Protein AF-A0A940BUF0-F1 (afdb_monomer_lite)

Radius of gyration: 18.71 Å; chains: 1; bounding box: 43×39×56 Å

Foldseek 3Di:
DDPLVLQAAKWAFPPDQAWIWHGDRQWIFIAGLQFGQDIWGWDWDDDDAFTWTHTPAFFGHAVPDPHGQKGFPTWTDHPQWIWTWIQGPPPGIDIGIIHGDPDDVDDPDDPPVVVLVLQAAKKDFPPDIWGWDDDPQWTDTPNDIAGFPWDQDPPVPDPARWTWGAGNHVPVDDSVQWGIWTDRRFWTWTWRDDRPDDTDITIIGGDD

Sequence (208 aa):
MGIYSELTGAWEERGVIGTRIEINRIKLTVLWRNSPVLRTGFKAKKAENGYELELAERGLRYKGSNSDYASVTRLFYAEGRLTFEELFPITGPSTTVLTATKFSRYGDYTVCDKVLKELQGRWKEEYGSFELVFRKDTLELFGKTIKIHALHSNYEHTPEREFLIVDADPSKYELYGMTRLTYDGDTLRSSMIICDAPPHNMVFTKER

Structure (mmCIF, N/CA/C/O backbone):
data_AF-A0A940BUF0-F1
#
_entry.id   AF-A0A940BUF0-F1
#
loop_
_atom_site.group_PDB
_atom_site.id
_atom_site.type_symbol
_atom_site.label_atom_id
_atom_site.label_alt_id
_atom_site.label_comp_id
_atom_site.label_asym_id
_atom_site.label_entity_id
_atom_site.label_seq_id
_atom_site.pdbx_PDB_ins_code
_atom_site.Cartn_x
_atom_site.Cartn_y
_atom_site.Cartn_z
_atom_site.occupancy
_atom_site.B_iso_or_equiv
_atom_site.auth_seq_id
_atom_site.auth_comp_id
_atom_site.auth_asym_id
_atom_site.auth_atom_id
_atom_site.pdbx_PDB_model_num
ATOM 1 N N . MET A 1 1 ? 2.509 -14.226 -26.357 1.00 53.22 1 MET A N 1
ATOM 2 C CA . MET A 1 1 ? 2.091 -13.332 -25.253 1.00 53.22 1 MET A CA 1
ATOM 3 C C . MET A 1 1 ? 3.221 -12.343 -25.011 1.00 53.22 1 MET A C 1
ATOM 5 O O . MET A 1 1 ? 4.365 -12.739 -25.160 1.00 53.22 1 MET A O 1
ATOM 9 N N . GLY A 1 2 ? 2.925 -11.059 -24.794 1.00 74.44 2 GLY A N 1
ATOM 10 C CA . GLY A 1 2 ? 3.952 -10.025 -24.579 1.00 74.44 2 GLY A CA 1
ATOM 11 C C . GLY A 1 2 ? 4.143 -9.729 -23.092 1.00 74.44 2 GLY A C 1
ATOM 12 O O . GLY A 1 2 ? 3.251 -10.017 -22.299 1.00 74.44 2 GLY A O 1
ATOM 13 N N . ILE A 1 3 ? 5.249 -9.086 -22.710 1.00 81.69 3 ILE A N 1
ATOM 14 C CA . ILE A 1 3 ? 5.545 -8.774 -21.298 1.00 81.69 3 ILE A CA 1
ATOM 15 C C . ILE A 1 3 ? 4.396 -8.036 -20.584 1.00 81.69 3 ILE A C 1
ATOM 17 O O . ILE A 1 3 ? 4.078 -8.322 -19.438 1.00 81.69 3 ILE A O 1
ATOM 21 N N . TYR A 1 4 ? 3.669 -7.162 -21.288 1.00 82.38 4 TYR A N 1
ATOM 22 C CA . TYR A 1 4 ? 2.503 -6.470 -20.732 1.00 82.38 4 TYR A CA 1
ATOM 23 C C . TYR A 1 4 ? 1.372 -7.416 -20.299 1.00 82.38 4 TYR A C 1
ATOM 25 O O . TYR A 1 4 ? 0.657 -7.099 -19.353 1.00 82.38 4 TYR A O 1
ATOM 33 N N . SER A 1 5 ? 1.193 -8.565 -20.965 1.00 81.38 5 SER A N 1
ATOM 34 C CA . SER A 1 5 ? 0.208 -9.568 -20.533 1.00 81.38 5 SER A CA 1
ATOM 35 C C . SER A 1 5 ? 0.658 -10.345 -19.298 1.00 81.38 5 SER A C 1
ATOM 37 O O . SER A 1 5 ? -0.194 -10.720 -18.506 1.00 81.38 5 SER A O 1
ATOM 39 N N . GLU A 1 6 ? 1.965 -10.537 -19.105 1.00 83.44 6 GLU A N 1
ATOM 40 C CA . GLU A 1 6 ? 2.519 -11.183 -17.904 1.00 83.44 6 GLU A CA 1
ATOM 41 C C . GLU A 1 6 ? 2.476 -10.253 -16.686 1.00 83.44 6 GLU A C 1
ATOM 43 O O . GLU A 1 6 ? 2.221 -10.695 -15.572 1.00 83.44 6 GLU A O 1
ATOM 48 N N . LEU A 1 7 ? 2.683 -8.952 -16.909 1.00 87.94 7 LEU A N 1
ATOM 49 C CA . LEU A 1 7 ? 2.647 -7.933 -15.860 1.00 87.94 7 LEU A CA 1
ATOM 50 C C . LEU A 1 7 ? 1.227 -7.541 -15.438 1.00 87.94 7 LEU A C 1
ATOM 52 O O . LEU A 1 7 ? 1.043 -7.033 -14.332 1.00 87.94 7 LEU A O 1
ATOM 56 N N . THR A 1 8 ? 0.236 -7.714 -16.321 1.00 89.69 8 THR A N 1
ATOM 57 C CA . THR A 1 8 ? -1.140 -7.273 -16.057 1.00 89.69 8 THR A CA 1
ATOM 58 C C . THR A 1 8 ? -1.716 -8.027 -14.865 1.00 89.69 8 THR A C 1
ATOM 60 O O . THR A 1 8 ? -1.807 -9.251 -14.871 1.00 89.69 8 THR A O 1
ATOM 63 N N . GLY A 1 9 ? -2.147 -7.278 -13.856 1.00 88.19 9 GLY A N 1
ATOM 64 C CA . GLY A 1 9 ? -2.614 -7.822 -12.593 1.00 88.19 9 GLY A CA 1
ATOM 65 C C . GLY A 1 9 ? -2.245 -6.917 -11.428 1.00 88.19 9 GLY A C 1
ATOM 66 O O . GLY A 1 9 ? -1.948 -5.733 -11.602 1.00 88.19 9 GLY A O 1
ATOM 67 N N . ALA A 1 10 ? -2.279 -7.491 -10.234 1.00 87.06 10 ALA A N 1
ATOM 68 C CA . ALA A 1 10 ? -1.927 -6.805 -9.008 1.00 87.06 10 ALA A CA 1
ATOM 69 C C . ALA A 1 10 ? -0.750 -7.472 -8.308 1.00 87.06 10 ALA A C 1
ATOM 71 O O . ALA A 1 10 ? -0.594 -8.693 -8.354 1.00 87.06 10 ALA A O 1
ATOM 72 N N . TRP A 1 11 ? 0.044 -6.648 -7.638 1.00 90.25 11 TRP A N 1
ATOM 73 C CA . TRP A 1 11 ? 1.309 -7.024 -7.028 1.00 90.25 11 TRP A CA 1
ATOM 74 C C . TRP A 1 11 ? 1.391 -6.426 -5.630 1.00 90.25 11 TRP A C 1
ATOM 76 O O . TRP A 1 11 ? 1.216 -5.217 -5.473 1.00 90.25 11 TRP A O 1
ATOM 86 N N . GLU A 1 12 ? 1.643 -7.260 -4.625 1.00 85.31 12 GLU A N 1
ATOM 87 C CA . GLU A 1 12 ? 1.655 -6.852 -3.214 1.00 85.31 12 GLU A CA 1
ATOM 88 C C . GLU A 1 12 ? 2.751 -7.556 -2.417 1.00 85.31 12 GLU A C 1
ATOM 90 O O . GLU A 1 12 ? 3.182 -8.666 -2.754 1.00 85.31 12 GLU A O 1
ATOM 95 N N . GLU A 1 13 ? 3.171 -6.911 -1.332 1.00 79.19 13 GLU A N 1
ATOM 96 C CA . GLU A 1 13 ? 3.977 -7.535 -0.290 1.00 79.19 13 GLU A CA 1
ATOM 97 C C . GLU A 1 13 ? 3.151 -8.620 0.416 1.00 79.19 13 GLU A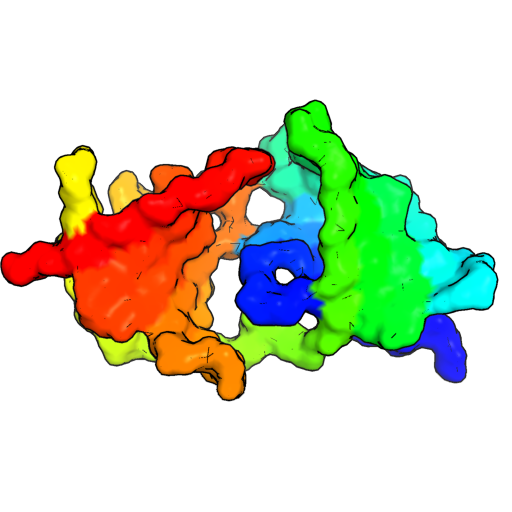 C 1
ATOM 99 O O . GLU A 1 13 ? 1.981 -8.427 0.754 1.00 79.19 13 GLU A O 1
ATOM 104 N N . ARG A 1 14 ? 3.737 -9.801 0.625 1.00 67.19 14 ARG A N 1
ATOM 105 C CA . ARG A 1 14 ? 3.009 -10.922 1.232 1.00 67.19 14 ARG A CA 1
ATOM 106 C C . ARG A 1 14 ? 2.777 -10.684 2.720 1.00 67.19 14 ARG A C 1
ATOM 108 O O . ARG A 1 14 ? 3.727 -10.470 3.459 1.00 67.19 14 ARG A O 1
ATOM 115 N N . GLY A 1 15 ? 1.526 -10.820 3.164 1.00 53.91 15 GLY A N 1
ATOM 116 C CA . GLY A 1 15 ? 1.168 -10.785 4.589 1.00 53.91 15 GLY A CA 1
ATOM 117 C C . GLY A 1 15 ? 1.242 -9.398 5.236 1.00 53.91 15 GLY A C 1
ATOM 118 O O . GLY A 1 15 ? 1.058 -9.284 6.445 1.00 53.91 15 GLY A O 1
ATOM 119 N N . VAL A 1 16 ? 1.476 -8.341 4.451 1.00 60.06 16 VAL A N 1
ATOM 120 C CA . VAL A 1 16 ? 1.602 -6.967 4.946 1.00 60.06 16 VAL A CA 1
ATOM 121 C C . VAL A 1 16 ? 0.646 -6.056 4.194 1.00 60.06 16 VAL A C 1
ATOM 123 O O . VAL A 1 16 ? 0.513 -6.098 2.974 1.00 60.06 16 VAL A O 1
ATOM 126 N N . ILE A 1 17 ? -0.023 -5.178 4.935 1.00 58.59 17 ILE A N 1
ATOM 127 C CA . ILE A 1 17 ? -0.875 -4.139 4.358 1.00 58.59 17 ILE A CA 1
ATOM 128 C C . ILE A 1 17 ? -0.009 -2.912 4.118 1.00 58.59 17 ILE A C 1
ATOM 130 O O . ILE A 1 17 ? -0.026 -1.945 4.869 1.00 58.59 17 ILE A O 1
ATOM 134 N N . GLY A 1 18 ? 0.729 -2.982 3.011 1.00 67.25 18 GLY A N 1
ATOM 135 C CA . GLY A 1 18 ? 1.640 -1.947 2.535 1.00 67.25 18 GLY A CA 1
ATOM 136 C C . GLY A 1 18 ? 1.313 -1.499 1.112 1.00 67.25 18 GLY A C 1
ATOM 137 O O . GLY A 1 18 ? 0.147 -1.211 0.782 1.00 67.25 18 GLY A O 1
ATOM 138 N N . THR A 1 19 ? 2.358 -1.431 0.295 1.00 79.38 19 THR A N 1
ATOM 139 C CA . THR A 1 19 ? 2.319 -1.010 -1.105 1.00 79.38 19 THR A CA 1
ATOM 140 C C . THR A 1 19 ? 1.668 -2.072 -1.990 1.00 79.38 19 THR A C 1
ATOM 142 O O . THR A 1 19 ? 2.024 -3.250 -1.945 1.00 79.38 19 THR A O 1
ATOM 145 N N . ARG A 1 20 ? 0.727 -1.637 -2.833 1.00 85.62 20 ARG A N 1
ATOM 146 C CA . ARG A 1 20 ? 0.160 -2.428 -3.932 1.00 85.62 20 ARG A CA 1
ATOM 147 C C . ARG A 1 20 ? 0.446 -1.725 -5.248 1.00 85.62 20 ARG A C 1
ATOM 149 O O . ARG A 1 20 ? 0.249 -0.518 -5.359 1.00 85.62 20 ARG A O 1
ATOM 156 N N . ILE A 1 21 ? 0.845 -2.485 -6.258 1.00 91.12 21 ILE A N 1
ATOM 157 C CA . ILE A 1 21 ? 0.987 -1.996 -7.626 1.00 91.12 21 ILE A CA 1
ATOM 158 C C . ILE A 1 21 ? -0.020 -2.723 -8.509 1.00 91.12 21 ILE A C 1
ATOM 160 O O . ILE A 1 21 ? -0.021 -3.949 -8.597 1.00 91.12 21 ILE A O 1
ATOM 164 N N . GLU A 1 22 ? -0.880 -1.961 -9.175 1.00 90.81 22 GLU A N 1
ATOM 165 C CA . GLU A 1 22 ? -1.826 -2.478 -10.160 1.00 90.81 22 GLU A CA 1
ATOM 166 C C . GLU A 1 22 ? -1.380 -2.085 -11.560 1.00 90.81 22 GLU A C 1
ATOM 168 O O . GLU A 1 22 ? -1.228 -0.901 -11.866 1.00 90.81 22 GLU A O 1
ATOM 173 N N . ILE A 1 23 ? -1.190 -3.082 -12.419 1.00 91.50 23 ILE A N 1
ATOM 174 C CA . ILE A 1 23 ? -0.762 -2.903 -13.802 1.00 91.50 23 ILE A CA 1
ATOM 175 C C . ILE A 1 23 ? -1.895 -3.341 -14.719 1.00 91.50 23 ILE A C 1
ATOM 177 O O . ILE A 1 23 ? -2.356 -4.480 -14.675 1.00 91.50 23 ILE A O 1
ATOM 181 N N . ASN A 1 24 ? -2.318 -2.436 -15.596 1.00 86.94 24 ASN A N 1
ATOM 182 C CA . ASN A 1 24 ? -3.250 -2.737 -16.670 1.00 86.94 24 ASN A CA 1
ATOM 183 C C . ASN A 1 24 ? -2.654 -2.254 -17.991 1.00 86.94 24 ASN A C 1
ATOM 185 O O . ASN A 1 24 ? -2.678 -1.058 -18.312 1.00 86.94 24 ASN A O 1
ATOM 189 N N . ARG A 1 25 ? -2.112 -3.202 -18.763 1.00 86.62 25 ARG A N 1
ATOM 190 C CA . ARG A 1 25 ? -1.381 -2.932 -20.007 1.00 86.62 25 ARG A CA 1
ATOM 191 C C . ARG A 1 25 ? -0.219 -1.965 -19.758 1.00 86.62 25 ARG A C 1
ATOM 193 O O . ARG A 1 25 ? 0.752 -2.353 -19.131 1.00 86.62 25 ARG A O 1
ATOM 200 N N . ILE A 1 26 ? -0.321 -0.729 -20.246 1.00 89.38 26 ILE A N 1
ATOM 201 C CA . ILE A 1 26 ? 0.725 0.308 -20.182 1.00 89.38 26 ILE A CA 1
ATOM 202 C C . ILE A 1 26 ? 0.523 1.305 -19.036 1.00 89.38 26 ILE A C 1
ATOM 204 O O . ILE A 1 26 ? 1.270 2.275 -18.922 1.00 89.38 26 ILE A O 1
ATOM 208 N N . LYS A 1 27 ? -0.533 1.126 -18.238 1.00 91.75 27 LYS A N 1
ATOM 209 C CA . LYS A 1 27 ? -0.847 1.980 -17.094 1.00 91.75 27 LYS A CA 1
ATOM 210 C C . LYS A 1 27 ? -0.543 1.233 -15.811 1.00 91.75 27 LYS A C 1
ATOM 212 O O . LYS A 1 27 ? -0.840 0.044 -15.699 1.00 91.75 27 LYS A O 1
ATOM 217 N N . LEU A 1 28 ? -0.005 1.967 -14.852 1.00 93.81 28 LEU A N 1
ATOM 218 C CA . LEU A 1 28 ? 0.336 1.487 -13.530 1.00 93.81 28 LEU A CA 1
ATOM 219 C C . LEU A 1 28 ? -0.253 2.431 -12.481 1.00 93.81 28 LEU A C 1
ATOM 221 O O . LEU A 1 28 ? -0.215 3.653 -12.631 1.00 93.81 28 LEU A O 1
ATOM 225 N N . THR A 1 29 ? -0.806 1.859 -11.417 1.00 90.44 29 THR A N 1
ATOM 226 C CA . THR A 1 29 ? -1.240 2.593 -10.226 1.00 90.44 29 THR A CA 1
ATOM 227 C C . THR A 1 29 ? -0.497 2.050 -9.016 1.00 90.44 29 THR A C 1
ATOM 229 O O . THR A 1 29 ? -0.598 0.860 -8.727 1.00 90.44 29 THR A O 1
ATOM 232 N N . VAL A 1 30 ? 0.229 2.915 -8.308 1.00 89.69 30 VAL A N 1
ATOM 233 C CA . VAL A 1 30 ? 0.768 2.605 -6.979 1.00 89.69 30 VAL A CA 1
ATOM 234 C C . VAL A 1 30 ? -0.265 3.034 -5.949 1.00 89.69 30 VAL A C 1
ATOM 236 O O . VAL A 1 30 ? -0.772 4.162 -5.972 1.00 89.69 30 VAL A O 1
ATOM 239 N N . LEU A 1 31 ? -0.588 2.116 -5.053 1.00 81.31 31 LEU A N 1
ATOM 240 C CA . LEU A 1 31 ? -1.548 2.282 -3.980 1.00 81.31 31 LEU A CA 1
ATOM 241 C C . LEU A 1 31 ? -0.817 2.125 -2.648 1.00 81.31 31 LEU A C 1
ATOM 243 O O . LEU A 1 31 ? -0.257 1.064 -2.365 1.00 81.31 31 LEU A O 1
ATOM 247 N N . TRP A 1 32 ? -0.895 3.145 -1.798 1.00 74.94 32 TRP A N 1
ATOM 248 C CA . TRP A 1 32 ? -0.535 3.032 -0.388 1.00 74.94 32 TRP A CA 1
ATOM 249 C C . TRP A 1 32 ? -1.815 2.926 0.427 1.00 74.94 32 TRP A C 1
ATOM 251 O O . TRP A 1 32 ? -2.666 3.813 0.360 1.00 74.94 32 TRP A O 1
ATOM 261 N N . ARG A 1 33 ? -1.999 1.809 1.143 1.00 65.06 33 ARG A N 1
ATOM 262 C CA . ARG A 1 33 ? -3.238 1.529 1.904 1.00 65.06 33 ARG A CA 1
ATOM 263 C C . ARG A 1 33 ? -4.525 1.768 1.088 1.00 65.06 33 ARG A C 1
ATOM 265 O O . ARG A 1 33 ? -5.539 2.190 1.626 1.00 65.06 33 ARG A O 1
ATOM 272 N N . ASN A 1 34 ? -4.481 1.455 -0.214 1.00 58.16 34 ASN A N 1
ATOM 273 C CA . ASN A 1 34 ? -5.546 1.634 -1.229 1.00 58.16 34 ASN A CA 1
ATOM 274 C C . ASN A 1 34 ? -5.821 3.044 -1.711 1.00 58.16 34 ASN A C 1
ATOM 276 O O . ASN A 1 34 ? -6.627 3.221 -2.628 1.00 58.16 34 ASN A O 1
ATOM 280 N N . SER A 1 35 ? -5.124 4.028 -1.167 1.00 65.00 35 SER A N 1
ATOM 281 C CA . SER A 1 35 ? -5.135 5.331 -1.785 1.00 65.00 35 SER A CA 1
ATOM 282 C C . SER A 1 35 ? -4.147 5.381 -2.931 1.00 65.00 35 SER A C 1
ATOM 284 O O . SER A 1 35 ? -2.984 5.010 -2.755 1.00 65.00 35 SER A O 1
ATOM 286 N N . PRO A 1 36 ? -4.590 5.820 -4.121 1.00 71.75 36 PRO A N 1
ATOM 287 C CA . PRO A 1 36 ? -3.690 6.037 -5.235 1.00 71.75 36 PRO A CA 1
ATOM 288 C C . PRO A 1 36 ? -2.715 7.138 -4.847 1.00 71.75 36 PRO A C 1
ATOM 290 O O . PRO A 1 36 ? -3.114 8.287 -4.661 1.00 71.75 36 PRO A O 1
ATOM 293 N N . VAL A 1 37 ? -1.449 6.757 -4.738 1.00 84.62 37 VAL A N 1
ATOM 294 C CA . VAL A 1 37 ? -0.337 7.676 -4.493 1.00 84.62 37 VAL A CA 1
ATOM 295 C C . VAL A 1 37 ? 0.420 7.994 -5.777 1.00 84.62 37 VAL A C 1
ATOM 297 O O . VAL A 1 37 ? 1.108 9.001 -5.855 1.00 84.62 37 VAL A O 1
ATOM 300 N N . LEU A 1 38 ? 0.255 7.171 -6.815 1.00 91.50 38 LEU A N 1
ATOM 301 C CA . LEU A 1 38 ? 0.755 7.446 -8.157 1.00 91.50 38 LEU A CA 1
ATOM 302 C C . LEU A 1 38 ? -0.119 6.737 -9.187 1.00 91.50 38 LEU A C 1
ATOM 304 O O . LEU A 1 38 ? -0.482 5.573 -9.023 1.00 91.50 38 LEU A O 1
ATOM 308 N N . ARG A 1 39 ? -0.449 7.438 -10.270 1.00 92.44 39 ARG A N 1
ATOM 309 C CA . ARG A 1 39 ? -1.092 6.880 -11.465 1.00 92.44 39 ARG A CA 1
ATOM 310 C C . ARG A 1 39 ? -0.280 7.329 -12.661 1.00 92.44 39 ARG A C 1
ATOM 312 O O . ARG A 1 39 ? -0.278 8.511 -12.972 1.00 92.44 39 ARG A O 1
ATOM 319 N N . THR A 1 40 ? 0.400 6.404 -13.324 1.00 96.25 40 THR A N 1
ATOM 320 C CA . THR A 1 40 ? 1.350 6.755 -14.380 1.00 96.25 40 THR A CA 1
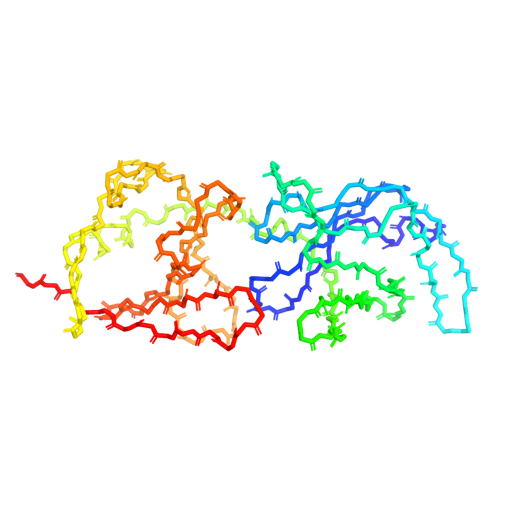ATOM 321 C C . THR A 1 40 ? 1.356 5.737 -15.515 1.00 96.25 40 THR A C 1
ATOM 323 O O . THR A 1 40 ? 0.860 4.615 -15.388 1.00 96.25 40 THR A O 1
ATOM 326 N N . GLY A 1 41 ? 1.876 6.150 -16.667 1.00 96.00 41 GLY A N 1
ATOM 327 C CA . GLY A 1 41 ? 2.227 5.233 -17.745 1.00 96.00 41 GLY A CA 1
ATOM 328 C C . GLY A 1 41 ? 3.621 4.649 -17.528 1.00 96.00 41 GLY A C 1
ATOM 329 O O . GLY A 1 41 ? 4.441 5.240 -16.827 1.00 96.00 41 GLY A O 1
ATOM 330 N N . PHE A 1 42 ? 3.916 3.516 -18.161 1.00 95.88 42 PHE A N 1
ATOM 331 C CA . PHE A 1 42 ? 5.266 2.952 -18.150 1.00 95.88 42 PHE A CA 1
ATOM 332 C C . PHE A 1 42 ? 5.649 2.308 -19.484 1.00 95.88 42 PHE A C 1
ATOM 334 O O . PHE A 1 42 ? 4.793 1.998 -20.319 1.00 95.88 42 PHE A O 1
ATOM 341 N N . LYS A 1 43 ? 6.953 2.085 -19.666 1.00 95.50 43 LYS A N 1
ATOM 342 C CA . LYS A 1 43 ? 7.525 1.258 -20.736 1.00 95.50 43 LYS A CA 1
ATOM 343 C C . LYS A 1 43 ? 8.344 0.128 -20.122 1.00 95.50 43 LYS A C 1
ATOM 345 O O . LYS A 1 43 ? 9.132 0.368 -19.216 1.00 95.50 43 LYS A O 1
ATOM 350 N N . ALA A 1 44 ? 8.181 -1.091 -20.629 1.00 94.81 44 ALA A N 1
ATOM 351 C CA . ALA A 1 44 ? 9.013 -2.224 -20.226 1.00 94.81 44 ALA A CA 1
ATOM 352 C C . ALA A 1 44 ? 10.254 -2.326 -21.126 1.00 94.81 44 ALA A C 1
ATOM 354 O O . ALA A 1 44 ? 10.127 -2.487 -22.344 1.00 94.81 44 ALA A O 1
ATOM 355 N N . LYS A 1 45 ? 11.447 -2.270 -20.533 1.00 95.12 45 LYS A N 1
ATOM 356 C CA . LYS A 1 45 ? 12.736 -2.421 -21.217 1.00 95.12 45 LYS A CA 1
ATOM 357 C C . LYS A 1 45 ? 13.413 -3.708 -20.758 1.00 95.12 45 LYS A C 1
ATOM 359 O O . LYS A 1 45 ? 13.587 -3.928 -19.565 1.00 95.12 45 LYS A O 1
ATOM 364 N N . LYS A 1 46 ? 13.796 -4.566 -21.707 1.00 94.44 46 LYS A N 1
ATOM 365 C CA . LYS A 1 46 ? 14.493 -5.821 -21.398 1.00 94.44 46 LYS A CA 1
ATOM 366 C C . LYS A 1 46 ? 15.856 -5.525 -20.756 1.00 94.44 46 LYS A C 1
ATOM 368 O O . LYS A 1 46 ? 16.610 -4.704 -21.276 1.00 94.44 46 LYS A O 1
ATOM 373 N N . ALA A 1 47 ? 16.151 -6.214 -19.663 1.00 92.50 47 ALA A N 1
ATOM 374 C CA . ALA A 1 47 ? 17.426 -6.219 -18.955 1.00 92.50 47 ALA A CA 1
ATOM 375 C C . ALA A 1 47 ? 17.985 -7.654 -18.902 1.00 92.50 47 ALA A C 1
ATOM 377 O O . ALA A 1 47 ? 17.355 -8.580 -19.412 1.00 92.50 47 ALA A O 1
ATOM 378 N N . GLU A 1 48 ? 19.161 -7.835 -18.297 1.00 89.94 48 GLU A N 1
ATOM 379 C CA . GLU A 1 48 ? 19.876 -9.120 -18.250 1.00 89.94 48 GLU A CA 1
ATOM 380 C C . GLU A 1 48 ? 19.009 -10.265 -17.700 1.00 89.94 48 GLU A C 1
ATOM 382 O O . GLU A 1 48 ? 18.878 -11.296 -18.353 1.00 89.94 48 GLU A O 1
ATOM 387 N N . ASN A 1 49 ? 18.320 -10.033 -16.576 1.00 92.00 49 ASN A N 1
ATOM 388 C CA . ASN A 1 49 ? 17.535 -11.055 -15.869 1.00 92.00 49 ASN A CA 1
ATOM 389 C C . ASN A 1 49 ? 16.046 -10.700 -15.726 1.00 92.00 49 ASN A C 1
ATOM 391 O O . ASN A 1 49 ? 15.373 -11.189 -14.824 1.00 92.00 49 ASN A O 1
ATOM 395 N N . GLY A 1 50 ? 15.515 -9.815 -16.574 1.00 94.69 50 GLY A N 1
ATOM 396 C CA . GLY A 1 50 ? 14.131 -9.367 -16.430 1.00 94.69 50 GLY A CA 1
ATOM 397 C C . GLY A 1 50 ? 13.786 -8.129 -17.244 1.00 94.69 50 GLY A C 1
ATOM 398 O O . GLY A 1 50 ? 14.312 -7.913 -18.338 1.00 94.69 50 GLY A O 1
ATOM 399 N N . TYR A 1 51 ? 12.887 -7.312 -16.705 1.00 96.38 51 TYR A N 1
ATOM 400 C CA . TYR A 1 51 ? 12.396 -6.097 -17.341 1.00 96.38 51 TYR A CA 1
ATOM 401 C C . TYR A 1 51 ? 12.409 -4.929 -16.363 1.00 96.38 51 TYR A C 1
ATOM 403 O O . TYR A 1 51 ? 11.797 -4.989 -15.302 1.00 96.38 51 TYR A O 1
ATOM 411 N N . GLU A 1 52 ? 13.065 -3.844 -16.755 1.00 97.00 52 GLU A N 1
ATOM 412 C CA . GLU A 1 52 ? 12.979 -2.563 -16.060 1.00 97.00 52 GLU A CA 1
ATOM 413 C C . GLU A 1 52 ? 11.723 -1.824 -16.541 1.00 97.00 52 GLU A C 1
ATOM 415 O O . GLU A 1 52 ? 11.475 -1.725 -17.749 1.00 97.00 52 GLU A O 1
ATOM 420 N N . LEU A 1 53 ? 10.904 -1.342 -15.608 1.00 96.56 53 LEU A N 1
ATOM 421 C CA . LEU A 1 53 ? 9.668 -0.620 -15.895 1.00 96.56 53 LEU A CA 1
ATOM 422 C C . LEU A 1 53 ? 9.918 0.880 -15.732 1.00 96.56 53 LEU A C 1
ATOM 424 O O . LEU A 1 53 ? 9.851 1.444 -14.642 1.00 96.56 53 LEU A O 1
ATOM 428 N N . GLU A 1 54 ? 10.195 1.544 -16.849 1.00 96.56 54 GLU A N 1
ATOM 429 C CA . GLU A 1 54 ? 10.455 2.980 -16.888 1.00 96.56 54 GLU A CA 1
ATOM 430 C C . GLU A 1 54 ? 9.133 3.751 -16.760 1.00 96.56 54 GLU A C 1
ATOM 432 O O . GLU A 1 54 ? 8.333 3.797 -17.701 1.00 96.56 54 GLU A O 1
ATOM 437 N N . LEU A 1 55 ? 8.894 4.342 -15.586 1.00 96.81 55 LEU A N 1
ATOM 438 C CA . LEU A 1 55 ? 7.699 5.138 -15.297 1.00 96.81 55 LEU A CA 1
ATOM 439 C C . LEU A 1 55 ? 7.798 6.550 -15.892 1.00 96.81 55 LEU A C 1
ATOM 441 O O . LEU A 1 55 ? 8.856 7.182 -15.825 1.00 96.81 55 LEU A O 1
ATOM 445 N N . ALA A 1 56 ? 6.686 7.062 -16.428 1.00 96.50 56 ALA A N 1
ATOM 446 C CA . ALA A 1 56 ? 6.597 8.437 -16.930 1.00 96.50 56 ALA A CA 1
ATOM 447 C C . ALA A 1 56 ? 6.623 9.477 -15.795 1.00 96.50 56 ALA A C 1
ATOM 449 O O . ALA A 1 56 ? 7.162 10.566 -15.961 1.00 96.50 56 ALA A O 1
ATOM 450 N N . GLU A 1 57 ? 6.074 9.117 -14.636 1.00 96.62 57 GLU A N 1
ATOM 451 C CA . GLU A 1 57 ? 6.109 9.892 -13.397 1.00 96.62 57 GLU A CA 1
ATOM 452 C C . GLU A 1 57 ? 6.620 9.001 -12.268 1.00 96.62 57 GLU A C 1
ATOM 454 O O . GLU A 1 57 ? 6.346 7.801 -12.246 1.00 96.62 57 GLU A O 1
ATOM 459 N N . ARG A 1 58 ? 7.367 9.589 -11.332 1.00 96.44 58 ARG A N 1
ATOM 460 C CA . ARG A 1 58 ? 8.017 8.850 -10.239 1.00 96.44 58 ARG A CA 1
ATOM 461 C C . ARG A 1 58 ? 7.627 9.341 -8.848 1.00 96.44 58 ARG A C 1
ATOM 463 O O . ARG A 1 58 ? 7.926 8.654 -7.882 1.00 96.44 58 ARG A O 1
ATOM 470 N N . GLY A 1 59 ? 6.989 10.502 -8.730 1.00 95.00 59 GLY A N 1
ATOM 471 C CA . GLY A 1 59 ? 6.589 11.066 -7.441 1.00 95.00 59 GLY A CA 1
ATOM 472 C C . GLY A 1 59 ? 5.436 10.291 -6.812 1.00 95.00 59 GLY A C 1
ATOM 473 O O . GLY A 1 59 ? 4.415 10.071 -7.461 1.00 95.00 59 GLY A O 1
ATOM 474 N N . LEU A 1 60 ? 5.587 9.878 -5.556 1.00 90.75 60 LEU A N 1
ATOM 475 C CA . LEU A 1 60 ? 4.516 9.278 -4.766 1.00 90.75 60 LEU A CA 1
ATOM 476 C C . LEU A 1 60 ? 3.879 10.369 -3.908 1.00 90.75 60 LEU A C 1
ATOM 478 O O . LEU A 1 60 ? 4.538 10.997 -3.079 1.00 90.75 60 LEU A O 1
ATOM 482 N N . ARG A 1 61 ? 2.589 10.617 -4.124 1.00 86.94 61 ARG A N 1
ATOM 483 C CA . ARG A 1 61 ? 1.875 11.765 -3.572 1.00 86.94 61 ARG A CA 1
ATOM 484 C C . ARG A 1 61 ? 0.519 11.375 -3.024 1.00 86.94 61 ARG A C 1
ATOM 486 O O . ARG A 1 61 ? -0.352 10.887 -3.738 1.00 86.94 61 ARG A O 1
ATOM 493 N N . TYR A 1 62 ? 0.300 11.701 -1.760 1.00 77.81 62 TYR A N 1
ATOM 494 C CA . TYR A 1 62 ? -1.017 11.615 -1.154 1.00 77.81 62 TYR A CA 1
ATOM 495 C C . TYR A 1 62 ? -2.025 12.533 -1.846 1.00 77.81 62 TYR A C 1
ATOM 497 O O . TYR A 1 62 ? -1.717 13.666 -2.222 1.00 77.81 62 TYR A O 1
ATOM 505 N N . LYS A 1 63 ? -3.267 12.068 -1.977 1.00 68.44 63 LYS A N 1
ATOM 506 C CA . LYS A 1 63 ? -4.344 12.859 -2.568 1.00 68.44 63 LYS A CA 1
ATOM 507 C C . LYS A 1 63 ? -4.536 14.163 -1.784 1.00 68.44 63 LYS A C 1
ATOM 509 O O . LYS A 1 63 ? -4.827 14.129 -0.594 1.00 68.44 63 LYS A O 1
ATOM 514 N N . GLY A 1 64 ? -4.405 15.302 -2.463 1.00 65.06 64 GLY A N 1
ATOM 515 C CA . GLY A 1 64 ? -4.521 16.632 -1.850 1.00 65.06 64 GLY A CA 1
ATOM 516 C C . GLY A 1 64 ? -3.210 17.213 -1.307 1.00 65.06 64 GLY A C 1
ATOM 517 O O . GLY A 1 64 ? -3.205 18.367 -0.894 1.00 65.06 64 GLY A O 1
ATOM 518 N N . SER A 1 65 ? -2.103 16.464 -1.345 1.00 75.69 65 SER A N 1
ATOM 519 C CA . SER A 1 65 ? -0.770 17.013 -1.073 1.00 75.69 65 SER A CA 1
ATOM 520 C C . SER A 1 65 ? -0.247 17.807 -2.274 1.00 75.69 65 SER A C 1
ATOM 522 O O . SER A 1 65 ? -0.534 17.472 -3.424 1.00 75.69 65 SER A O 1
ATOM 524 N N . ASN A 1 66 ? 0.568 18.831 -2.010 1.00 79.88 66 ASN A N 1
ATOM 525 C CA . ASN A 1 66 ? 1.297 19.583 -3.039 1.00 79.88 66 ASN A CA 1
ATOM 526 C C . ASN A 1 66 ? 2.725 19.061 -3.264 1.00 79.88 66 ASN A C 1
ATOM 528 O O . ASN A 1 66 ? 3.361 19.437 -4.247 1.00 79.88 66 ASN A O 1
ATOM 532 N N . SER A 1 67 ? 3.221 18.197 -2.379 1.00 81.62 67 SER A N 1
ATOM 533 C CA . SER A 1 67 ? 4.561 17.615 -2.435 1.00 81.62 67 SER A CA 1
ATOM 534 C C . SER A 1 67 ? 4.506 16.092 -2.440 1.00 81.62 67 SER A C 1
ATOM 536 O O . SER A 1 67 ? 3.603 15.483 -1.853 1.00 81.62 67 SER A O 1
ATOM 538 N N . ASP A 1 68 ? 5.493 15.489 -3.092 1.00 88.00 68 ASP A N 1
ATOM 539 C CA . ASP A 1 68 ? 5.705 14.045 -3.058 1.00 88.00 68 ASP A CA 1
ATOM 540 C C . ASP A 1 68 ? 6.316 13.664 -1.705 1.00 88.00 68 ASP A C 1
ATOM 542 O O . ASP A 1 68 ? 7.202 14.362 -1.209 1.00 88.00 68 ASP A O 1
ATOM 546 N N . TYR A 1 69 ? 5.831 12.582 -1.093 1.00 84.75 69 TYR A N 1
ATOM 547 C CA . TYR A 1 69 ? 6.400 12.067 0.158 1.00 84.75 69 TYR A CA 1
ATOM 548 C C . TYR A 1 69 ? 7.587 11.133 -0.099 1.00 84.75 69 TYR A C 1
ATOM 550 O O . TYR A 1 69 ? 8.423 10.952 0.777 1.00 84.75 69 TYR A O 1
ATOM 558 N N . ALA A 1 70 ? 7.657 10.544 -1.293 1.00 90.31 70 ALA A N 1
ATOM 559 C CA . ALA A 1 70 ? 8.734 9.677 -1.747 1.00 90.31 70 ALA A CA 1
ATOM 560 C C . ALA A 1 70 ? 8.798 9.689 -3.279 1.00 90.31 70 ALA A C 1
ATOM 562 O O . ALA A 1 70 ? 7.920 10.235 -3.955 1.00 90.31 70 ALA A O 1
ATOM 563 N N . SER A 1 71 ? 9.829 9.073 -3.846 1.00 95.19 71 SER A N 1
ATOM 564 C CA . SER A 1 71 ? 9.940 8.878 -5.292 1.00 95.19 71 SER A CA 1
ATOM 565 C C . SER A 1 71 ? 10.328 7.447 -5.634 1.00 95.19 71 SER A C 1
ATOM 567 O O . SER A 1 71 ? 11.141 6.842 -4.945 1.00 95.19 71 SER A O 1
ATOM 569 N N . VAL A 1 72 ? 9.767 6.911 -6.713 1.00 97.06 72 VAL A N 1
ATOM 570 C CA . VAL A 1 72 ? 10.145 5.605 -7.254 1.00 97.06 72 VAL A CA 1
ATOM 571 C C . VAL A 1 72 ? 11.504 5.730 -7.931 1.00 97.06 72 VAL A C 1
ATOM 573 O O . VAL A 1 72 ? 11.634 6.406 -8.958 1.00 97.06 72 VAL A O 1
ATOM 576 N N . THR A 1 73 ? 12.519 5.069 -7.384 1.00 96.94 73 THR A N 1
ATOM 577 C CA . THR A 1 73 ? 13.857 5.024 -7.989 1.00 96.94 73 THR A CA 1
ATOM 578 C C . THR A 1 73 ? 13.965 3.906 -9.010 1.00 96.94 73 THR A C 1
ATOM 580 O O . THR A 1 73 ? 14.620 4.093 -10.039 1.00 96.94 73 THR A O 1
ATOM 583 N N . ARG A 1 74 ? 13.284 2.779 -8.763 1.00 96.94 74 ARG A N 1
ATOM 584 C CA . ARG A 1 74 ? 13.327 1.600 -9.628 1.00 96.94 74 ARG A CA 1
ATOM 585 C C . ARG A 1 74 ? 12.055 0.763 -9.527 1.00 96.94 74 ARG A C 1
ATOM 587 O O . ARG A 1 74 ? 11.480 0.614 -8.449 1.00 96.94 74 ARG A O 1
ATOM 594 N N . LEU A 1 75 ? 11.649 0.169 -10.647 1.00 97.31 75 LEU A N 1
ATOM 595 C CA . LEU A 1 75 ? 10.621 -0.865 -10.665 1.00 97.31 75 LEU A CA 1
ATOM 596 C C . LEU A 1 75 ? 11.041 -1.965 -11.638 1.00 97.31 75 LEU A C 1
ATOM 598 O O . LEU A 1 75 ? 11.039 -1.771 -12.851 1.00 97.31 75 LEU A O 1
ATOM 602 N N . PHE A 1 76 ? 11.381 -3.130 -11.102 1.00 97.25 76 PHE A N 1
ATOM 603 C CA . PHE A 1 76 ? 12.000 -4.208 -11.863 1.00 97.25 76 PHE A CA 1
ATOM 604 C C . PHE A 1 76 ? 11.201 -5.504 -11.753 1.00 97.25 76 PHE A C 1
ATOM 606 O O . PHE A 1 76 ? 10.850 -5.928 -10.657 1.00 97.25 76 PHE A O 1
ATOM 613 N N . TYR A 1 77 ? 10.933 -6.150 -12.886 1.00 96.25 77 TYR A N 1
ATOM 614 C CA . TYR A 1 77 ? 10.254 -7.439 -12.955 1.00 96.25 77 TYR A CA 1
ATOM 615 C C . TYR A 1 77 ? 11.225 -8.560 -13.311 1.00 96.25 77 TYR A C 1
ATOM 617 O O . TYR A 1 77 ? 11.818 -8.544 -14.391 1.00 96.25 77 TYR A O 1
ATOM 625 N N . ALA A 1 78 ? 11.323 -9.566 -12.447 1.00 94.62 78 ALA A N 1
ATOM 626 C CA . ALA A 1 78 ? 12.057 -10.800 -12.705 1.00 94.62 78 ALA A CA 1
ATOM 627 C C . ALA A 1 78 ? 11.440 -11.962 -11.927 1.00 94.62 78 ALA A C 1
ATOM 629 O O . ALA A 1 78 ? 10.897 -11.768 -10.840 1.00 94.62 78 ALA A O 1
ATOM 630 N N . GLU A 1 79 ? 11.516 -13.169 -12.493 1.00 90.25 79 GLU A N 1
ATOM 631 C CA . GLU A 1 79 ? 11.155 -14.420 -11.802 1.00 90.25 79 GLU A CA 1
ATOM 632 C C . GLU A 1 79 ? 9.752 -14.407 -11.151 1.00 90.25 79 GLU A C 1
ATOM 634 O O . GLU A 1 79 ? 9.528 -14.971 -10.080 1.00 90.25 79 GLU A O 1
ATOM 639 N N . GLY A 1 80 ? 8.782 -13.739 -11.787 1.00 90.19 80 GLY A N 1
ATOM 640 C CA . GLY A 1 80 ? 7.412 -13.646 -11.272 1.00 90.19 80 GLY A CA 1
ATOM 641 C C . GLY A 1 80 ? 7.248 -12.716 -10.062 1.00 90.19 80 GLY A C 1
ATOM 642 O O . GLY A 1 80 ? 6.288 -12.873 -9.302 1.00 90.19 80 GLY A O 1
ATOM 643 N N . ARG A 1 81 ? 8.165 -11.761 -9.861 1.00 93.31 81 ARG A N 1
ATOM 644 C CA . ARG A 1 81 ? 8.137 -10.765 -8.778 1.00 93.31 81 ARG A CA 1
ATOM 645 C C . ARG A 1 81 ? 8.422 -9.360 -9.303 1.00 93.31 81 ARG A C 1
ATOM 647 O O . ARG A 1 81 ? 9.154 -9.198 -10.278 1.00 93.31 81 ARG A O 1
ATOM 654 N N . LEU A 1 82 ? 7.868 -8.354 -8.626 1.00 95.44 82 LEU A N 1
ATOM 655 C CA . LEU A 1 82 ? 8.236 -6.950 -8.811 1.00 95.44 82 LEU A CA 1
ATOM 656 C C . LEU A 1 82 ? 9.097 -6.485 -7.639 1.00 95.44 82 LEU A C 1
ATOM 658 O O . LEU A 1 82 ? 8.647 -6.500 -6.499 1.00 95.44 82 LEU A O 1
ATOM 662 N N . THR A 1 83 ? 10.307 -6.024 -7.921 1.00 96.69 83 THR A N 1
ATOM 663 C CA . THR A 1 83 ? 11.125 -5.268 -6.971 1.00 96.69 83 THR A CA 1
ATOM 664 C C . THR A 1 83 ? 10.805 -3.790 -7.139 1.00 96.69 83 THR A C 1
ATOM 666 O O . THR A 1 83 ? 10.985 -3.236 -8.225 1.00 96.69 83 THR A O 1
ATOM 669 N N . PHE A 1 84 ? 10.310 -3.167 -6.077 1.00 96.06 84 PHE A N 1
ATOM 670 C CA . PHE A 1 84 ? 9.927 -1.763 -6.025 1.00 96.06 84 PHE A CA 1
ATOM 671 C C . PHE A 1 84 ? 10.865 -1.016 -5.083 1.00 96.06 84 PHE A C 1
ATOM 673 O O . PHE A 1 84 ? 10.918 -1.324 -3.893 1.00 96.06 84 PHE A O 1
ATOM 680 N N . GLU A 1 85 ? 11.624 -0.068 -5.623 1.00 96.25 85 GLU A N 1
ATOM 681 C CA . GLU A 1 85 ? 12.562 0.746 -4.855 1.00 96.25 85 GLU A CA 1
ATOM 682 C C . GLU A 1 85 ? 12.053 2.186 -4.769 1.00 96.25 85 GLU A C 1
ATOM 684 O O . GLU A 1 85 ? 11.667 2.800 -5.772 1.00 96.25 85 GLU A O 1
ATOM 689 N N . GLU A 1 86 ? 12.067 2.719 -3.553 1.00 93.62 86 GLU A N 1
ATOM 690 C CA . GLU A 1 86 ? 11.582 4.050 -3.210 1.00 93.62 86 GLU A CA 1
ATOM 691 C C . GLU A 1 86 ? 12.704 4.844 -2.540 1.00 93.62 86 GLU A C 1
ATOM 693 O O . GLU A 1 86 ? 13.515 4.286 -1.807 1.00 93.62 86 GLU A O 1
ATOM 698 N N . LEU A 1 87 ? 12.731 6.157 -2.749 1.00 90.56 87 LEU A N 1
ATOM 699 C CA . LEU A 1 87 ? 13.576 7.090 -2.012 1.00 90.56 87 LEU A CA 1
ATOM 700 C C . LEU A 1 87 ? 12.695 8.035 -1.200 1.00 90.56 87 LEU A C 1
ATOM 702 O O . LEU A 1 87 ? 12.006 8.890 -1.769 1.00 90.56 87 LEU A O 1
ATOM 706 N N . PHE A 1 88 ? 12.758 7.880 0.119 1.00 84.50 88 PHE A N 1
ATOM 707 C CA . PHE A 1 88 ? 12.129 8.762 1.092 1.00 84.50 88 PHE A CA 1
ATOM 708 C C . PHE A 1 88 ? 13.090 9.908 1.449 1.00 84.50 88 PHE A C 1
ATOM 710 O O . PHE A 1 88 ? 14.277 9.656 1.672 1.00 84.50 88 PHE A O 1
ATOM 717 N N . PRO A 1 89 ? 12.625 11.170 1.533 1.00 73.00 89 PRO A N 1
ATOM 718 C CA . PRO A 1 89 ? 13.484 12.307 1.864 1.00 73.00 89 PRO A CA 1
ATOM 719 C C . PRO A 1 89 ? 14.153 12.215 3.240 1.00 73.00 89 PRO A C 1
ATOM 721 O O . PRO A 1 89 ? 15.223 12.790 3.424 1.00 73.00 89 PRO A O 1
ATOM 724 N N . ILE A 1 90 ? 13.519 11.537 4.204 1.00 71.31 90 ILE A N 1
ATOM 725 C CA . ILE A 1 90 ? 13.980 11.481 5.597 1.00 71.31 90 ILE A CA 1
ATOM 726 C C . ILE A 1 90 ? 14.732 10.177 5.871 1.00 71.31 90 ILE A C 1
ATOM 728 O O . ILE A 1 90 ? 15.851 10.222 6.378 1.00 71.31 90 ILE A O 1
ATOM 732 N N . THR A 1 91 ? 14.158 9.020 5.531 1.00 68.75 91 THR A N 1
ATOM 733 C CA . THR A 1 91 ? 14.779 7.711 5.826 1.00 68.75 91 THR A CA 1
ATOM 734 C C . THR A 1 91 ? 15.634 7.131 4.718 1.00 68.75 91 THR A C 1
ATOM 736 O O . THR A 1 91 ? 16.337 6.148 4.948 1.00 68.75 91 THR A O 1
ATOM 739 N N . GLY A 1 92 ? 15.648 7.753 3.542 1.00 77.69 92 GLY A N 1
ATOM 740 C CA . GLY A 1 92 ? 16.468 7.302 2.430 1.00 77.69 92 GLY A CA 1
ATOM 741 C C . GLY A 1 92 ? 15.836 6.131 1.666 1.00 77.69 92 GLY A C 1
ATOM 742 O O . GLY A 1 92 ? 14.613 6.080 1.513 1.00 77.69 92 GLY A O 1
ATOM 743 N N . PRO A 1 93 ? 16.650 5.245 1.069 1.00 90.25 93 PRO A N 1
ATOM 744 C CA . PRO A 1 93 ? 16.151 4.225 0.159 1.00 90.25 93 PRO A CA 1
ATOM 745 C C . PRO A 1 93 ? 15.415 3.096 0.894 1.00 90.25 93 PRO A C 1
ATOM 747 O O . PRO A 1 93 ? 15.865 2.609 1.929 1.00 90.25 93 PRO A O 1
ATOM 750 N N . SER A 1 94 ? 14.324 2.630 0.297 1.00 88.94 94 SER A N 1
ATOM 751 C CA . SER A 1 94 ? 13.560 1.450 0.702 1.00 88.94 94 SER A CA 1
ATOM 752 C C . SER A 1 94 ? 13.414 0.496 -0.481 1.00 88.94 94 SER A C 1
ATOM 754 O O . SER A 1 94 ? 13.396 0.915 -1.640 1.00 88.94 94 SER A O 1
ATOM 756 N N . THR A 1 95 ? 13.315 -0.803 -0.209 1.00 92.38 95 THR A N 1
ATOM 757 C CA . THR A 1 95 ? 13.102 -1.830 -1.232 1.00 92.38 95 THR A CA 1
ATOM 758 C C . THR A 1 95 ? 12.037 -2.804 -0.769 1.00 92.38 95 THR A C 1
ATOM 760 O O . THR A 1 95 ? 12.173 -3.436 0.276 1.00 92.38 95 THR A O 1
ATOM 763 N N . THR A 1 96 ? 11.007 -2.970 -1.593 1.00 90.88 96 THR A N 1
ATOM 764 C CA . THR A 1 96 ? 9.906 -3.901 -1.354 1.00 90.88 96 THR A CA 1
ATOM 765 C C . THR A 1 96 ? 9.842 -4.924 -2.481 1.00 90.88 96 THR A C 1
ATOM 767 O O . THR A 1 96 ? 9.887 -4.572 -3.660 1.00 90.88 96 THR A O 1
ATOM 770 N N . VAL A 1 97 ? 9.704 -6.204 -2.134 1.00 92.44 97 VAL A N 1
ATOM 771 C CA . VAL A 1 97 ? 9.476 -7.274 -3.113 1.00 92.44 97 VAL A CA 1
ATOM 772 C C . VAL A 1 97 ? 7.998 -7.642 -3.114 1.00 92.44 97 VAL A C 1
ATOM 774 O O . VAL A 1 97 ? 7.463 -8.154 -2.133 1.00 92.44 97 VAL A O 1
ATOM 777 N N . LEU A 1 98 ? 7.344 -7.405 -4.244 1.00 91.44 98 LEU A N 1
ATOM 778 C CA . LEU A 1 98 ? 5.928 -7.649 -4.458 1.00 91.44 98 LEU A CA 1
ATOM 779 C C . LEU A 1 98 ? 5.734 -8.933 -5.271 1.00 91.44 98 LEU A C 1
ATOM 781 O O . LEU A 1 98 ? 6.424 -9.187 -6.263 1.00 91.44 98 LEU A O 1
ATOM 785 N N . THR A 1 99 ? 4.754 -9.739 -4.878 1.00 89.50 99 THR A N 1
ATOM 786 C CA . THR A 1 99 ? 4.363 -10.957 -5.600 1.00 89.50 99 THR A CA 1
ATOM 787 C C . THR A 1 99 ? 2.984 -10.793 -6.221 1.00 89.50 99 THR A C 1
ATOM 789 O O . THR A 1 99 ? 2.149 -10.059 -5.690 1.00 89.50 99 THR A O 1
ATOM 792 N N . ALA A 1 100 ? 2.745 -11.466 -7.349 1.00 88.06 100 ALA A N 1
ATOM 793 C CA . ALA A 1 100 ? 1.446 -11.433 -8.009 1.00 88.06 100 ALA A CA 1
ATOM 794 C C . ALA A 1 100 ? 0.341 -11.936 -7.066 1.00 88.06 100 ALA A C 1
ATOM 796 O O . ALA A 1 100 ? 0.474 -12.993 -6.442 1.00 88.06 100 ALA A O 1
ATOM 797 N N . THR A 1 101 ? -0.766 -11.202 -6.999 1.00 77.19 101 THR A N 1
ATOM 798 C CA . THR A 1 101 ? -1.943 -11.557 -6.207 1.00 77.19 101 THR A CA 1
ATOM 799 C C . THR A 1 101 ? -3.194 -11.541 -7.083 1.00 77.19 101 THR A C 1
ATOM 801 O O . THR A 1 101 ? -3.435 -10.611 -7.854 1.00 77.19 101 THR A O 1
ATOM 804 N N . LYS A 1 102 ? -3.987 -12.616 -6.994 1.00 60.66 102 LYS A N 1
ATOM 805 C CA . LYS A 1 102 ? -5.307 -12.717 -7.645 1.00 60.66 102 LYS A CA 1
ATOM 806 C C . LYS A 1 102 ? -6.386 -11.992 -6.858 1.00 60.66 102 LYS A C 1
ATOM 808 O O . LYS A 1 102 ? -7.448 -11.691 -7.394 1.00 60.66 102 LYS A O 1
ATOM 813 N N . PHE A 1 103 ? -6.121 -11.752 -5.584 1.00 47.81 103 PHE A N 1
ATOM 814 C CA . PHE A 1 103 ? -7.047 -11.076 -4.719 1.00 47.81 103 PHE A CA 1
ATOM 815 C C . PHE A 1 103 ? -6.953 -9.583 -5.059 1.00 47.81 103 PHE A C 1
ATOM 817 O O . PHE A 1 103 ? -5.865 -8.987 -5.123 1.00 47.81 103 PHE A O 1
ATOM 824 N N . SER A 1 104 ? -8.099 -8.920 -5.240 1.00 48.19 104 SER A N 1
ATOM 825 C CA . SER A 1 104 ? -8.160 -7.551 -4.738 1.00 48.19 104 SER A CA 1
ATOM 826 C C . SER A 1 104 ? -7.554 -7.621 -3.335 1.00 48.19 104 SER A C 1
ATOM 828 O O . SER A 1 104 ? -7.813 -8.593 -2.621 1.00 48.19 104 SER A O 1
ATOM 830 N N . ARG A 1 105 ? -6.797 -6.607 -2.885 1.00 48.25 105 ARG A N 1
ATOM 831 C CA . ARG A 1 105 ? -6.490 -6.466 -1.442 1.00 48.25 105 ARG A CA 1
ATOM 832 C C . ARG A 1 105 ? -7.748 -6.743 -0.611 1.00 48.25 105 ARG A C 1
ATOM 834 O O . ARG A 1 105 ? -7.654 -7.209 0.517 1.00 48.25 105 ARG A O 1
ATOM 841 N N . TYR A 1 106 ? -8.881 -6.508 -1.299 1.00 42.56 106 TYR A N 1
ATOM 842 C CA . TYR A 1 106 ? -10.238 -6.839 -1.008 1.00 42.56 106 TYR A CA 1
ATOM 843 C C . TYR A 1 106 ? -10.936 -8.133 -1.523 1.00 42.56 106 TYR A C 1
ATOM 845 O O . TYR A 1 106 ? -12.073 -8.014 -1.977 1.00 42.56 106 TYR A O 1
ATOM 853 N N . GLY A 1 107 ? -10.359 -9.341 -1.507 1.00 35.38 107 GLY A N 1
ATOM 854 C CA . GLY A 1 107 ? -11.146 -10.564 -1.803 1.00 35.38 107 GLY A CA 1
ATOM 855 C C . GLY A 1 107 ? -12.445 -10.600 -0.973 1.00 35.38 107 GLY A C 1
ATOM 856 O O . GLY A 1 107 ? -12.371 -10.276 0.204 1.00 35.38 107 GLY A O 1
ATOM 857 N N . ASP A 1 108 ? -13.604 -10.872 -1.594 1.00 32.78 108 ASP A N 1
ATOM 858 C CA . ASP A 1 108 ? -14.974 -10.815 -1.030 1.00 32.78 108 ASP A CA 1
ATOM 859 C C . ASP A 1 108 ? -15.080 -10.371 0.442 1.00 32.78 108 ASP A C 1
ATOM 861 O O . ASP A 1 108 ? -14.936 -11.152 1.386 1.00 32.78 108 ASP A O 1
ATOM 865 N N . TYR A 1 109 ? -15.339 -9.077 0.643 1.00 40.56 109 TYR A N 1
ATOM 866 C CA . TYR A 1 109 ? -15.373 -8.471 1.973 1.00 40.56 109 TYR A CA 1
ATOM 867 C C . TYR A 1 109 ? -16.653 -8.873 2.638 1.00 40.56 109 TYR A C 1
ATOM 869 O O . TYR A 1 109 ? -17.718 -8.355 2.310 1.00 40.56 109 TYR A O 1
ATOM 877 N N . THR A 1 110 ? -16.534 -9.753 3.618 1.00 43.06 110 THR A N 1
ATOM 878 C CA . THR A 1 110 ? -17.629 -9.970 4.542 1.00 43.06 110 THR A CA 1
ATOM 879 C C . THR A 1 110 ? -17.287 -9.215 5.810 1.00 43.06 110 THR A C 1
ATOM 881 O O . THR A 1 110 ? -16.442 -9.639 6.598 1.00 43.06 110 THR A O 1
ATOM 884 N N . VAL A 1 111 ? -17.920 -8.055 5.987 1.00 50.59 111 VAL A N 1
ATOM 885 C CA . VAL A 1 111 ? -17.962 -7.398 7.292 1.00 50.59 111 VAL A CA 1
ATOM 886 C C . VAL A 1 111 ? -18.529 -8.421 8.275 1.00 50.59 111 VAL A C 1
ATOM 888 O O . VAL A 1 111 ? -19.669 -8.860 8.140 1.00 50.59 111 VAL A O 1
ATOM 891 N N . CYS A 1 112 ? -17.708 -8.868 9.223 1.00 57.00 112 CYS A N 1
ATOM 892 C CA . CYS A 1 112 ? -18.150 -9.828 10.220 1.00 57.00 112 CYS A CA 1
ATOM 893 C C . CYS A 1 112 ? -18.871 -9.077 11.342 1.00 57.00 112 CYS A C 1
ATOM 895 O O . CYS A 1 112 ? -18.238 -8.585 12.278 1.00 57.00 112 CYS A O 1
ATOM 897 N N . ASP A 1 113 ? -20.202 -9.013 11.264 1.00 61.44 113 ASP A N 1
ATOM 898 C CA . ASP A 1 113 ? -21.051 -8.346 12.263 1.00 61.44 113 ASP A CA 1
ATOM 899 C C . ASP A 1 113 ? -20.778 -8.816 13.698 1.00 61.44 113 ASP A C 1
ATOM 901 O O . ASP A 1 113 ? -20.931 -8.051 14.650 1.00 61.44 113 ASP A O 1
ATOM 905 N N . LYS A 1 114 ? -20.358 -10.076 13.874 1.00 64.00 114 LYS A N 1
ATOM 906 C CA . LYS A 1 114 ? -19.991 -10.619 15.185 1.00 64.00 114 LYS A CA 1
ATOM 907 C C . LYS A 1 114 ? -18.773 -9.900 15.774 1.00 64.00 114 LYS A C 1
ATOM 909 O O . LYS A 1 114 ? -18.830 -9.472 16.921 1.00 64.00 114 LYS A O 1
ATOM 914 N N . VAL A 1 115 ? -17.718 -9.716 14.981 1.00 64.31 115 VAL A N 1
ATOM 915 C CA . VAL A 1 115 ? -16.495 -9.033 15.427 1.00 64.31 115 VAL A CA 1
ATOM 916 C C . VAL A 1 115 ? -16.754 -7.543 15.651 1.00 64.31 115 VAL A C 1
ATOM 918 O O . VAL A 1 115 ? -16.284 -6.985 16.637 1.00 64.31 115 VAL A O 1
ATOM 921 N N . LEU A 1 116 ? -17.572 -6.898 14.809 1.00 69.56 116 LEU A N 1
ATOM 922 C CA . LEU A 1 116 ? -17.966 -5.501 15.037 1.00 69.56 116 LEU A CA 1
ATOM 923 C C . LEU A 1 116 ? -18.684 -5.309 16.381 1.00 69.56 116 LEU A C 1
ATOM 925 O O . LEU A 1 116 ? -18.401 -4.351 17.097 1.00 69.56 116 LEU A O 1
ATOM 929 N N . LYS A 1 117 ? -19.576 -6.234 16.758 1.00 73.81 117 LYS A N 1
ATOM 930 C CA . LYS A 1 117 ? -20.233 -6.217 18.077 1.00 73.81 117 LYS A CA 1
ATOM 931 C C . LYS A 1 117 ? -19.241 -6.412 19.224 1.00 73.81 117 LYS A C 1
ATOM 933 O O . LYS A 1 117 ? -19.381 -5.767 20.258 1.00 73.81 117 LYS A O 1
ATOM 938 N N . GLU A 1 118 ? -18.251 -7.283 19.051 1.00 72.69 118 GLU A N 1
ATOM 939 C CA . GLU A 1 118 ? -17.200 -7.516 20.050 1.00 72.69 118 GLU A CA 1
ATOM 940 C C . GLU A 1 118 ? -16.283 -6.294 20.211 1.00 72.69 118 GLU A C 1
ATOM 942 O O . GLU A 1 118 ? -15.863 -5.983 21.325 1.00 72.69 118 GLU A O 1
ATOM 947 N N . LEU A 1 119 ? -16.052 -5.534 19.142 1.00 72.75 119 LEU A N 1
ATOM 948 C CA . LEU A 1 119 ? -15.258 -4.305 19.164 1.00 72.75 119 LEU A CA 1
ATOM 949 C C . LEU A 1 119 ? -16.019 -3.077 19.676 1.00 72.75 119 LEU A C 1
ATOM 951 O O . LEU A 1 119 ? -15.390 -2.141 20.169 1.00 72.75 119 LEU A O 1
ATOM 955 N N . GLN A 1 120 ? -17.351 -3.068 19.563 1.00 79.62 120 GLN A N 1
ATOM 956 C CA . GLN A 1 120 ? -18.205 -1.965 20.006 1.00 79.62 120 GLN A CA 1
ATOM 957 C C . GLN A 1 120 ? -17.980 -1.666 21.494 1.00 79.62 120 GLN A C 1
ATOM 959 O O . GLN A 1 120 ? -18.029 -2.573 22.334 1.00 79.62 120 GLN A O 1
ATOM 964 N N . GLY A 1 121 ? -17.794 -0.388 21.821 1.00 82.38 121 GLY A N 1
ATOM 965 C CA . GLY A 1 121 ? -17.661 0.091 23.195 1.00 82.38 121 GLY A CA 1
ATOM 966 C C . GLY A 1 121 ? -16.380 0.880 23.439 1.00 82.38 121 GLY A C 1
ATOM 967 O O . GLY A 1 121 ? -15.711 1.330 22.505 1.00 82.38 121 GLY A O 1
ATOM 968 N N . ARG A 1 122 ? -16.069 1.078 24.720 1.00 85.38 122 ARG A N 1
ATOM 969 C CA . ARG A 1 122 ? -14.979 1.943 25.166 1.00 85.38 122 ARG A CA 1
ATOM 970 C C . ARG A 1 122 ? -13.692 1.154 25.399 1.00 85.38 122 ARG A C 1
ATOM 972 O O . ARG A 1 122 ? -13.704 0.070 25.978 1.00 85.38 122 ARG A O 1
ATOM 979 N N . TRP A 1 123 ? -12.588 1.715 24.930 1.00 83.81 123 TRP A N 1
ATOM 980 C CA . TRP A 1 123 ? -11.247 1.145 24.955 1.00 83.81 123 TRP A CA 1
ATOM 981 C C . TRP A 1 123 ? -10.305 2.111 25.662 1.00 83.81 123 TRP A C 1
ATOM 983 O O . TRP A 1 123 ? -10.380 3.319 25.430 1.00 83.81 123 TRP A O 1
ATOM 993 N N . LYS A 1 124 ? -9.422 1.591 26.518 1.00 84.00 124 LYS A N 1
ATOM 994 C CA . LYS A 1 124 ? -8.456 2.389 27.285 1.00 84.00 124 LYS A CA 1
ATOM 995 C C . LYS A 1 124 ? -7.026 1.887 27.139 1.00 84.00 124 LYS A C 1
ATOM 997 O O . LYS A 1 124 ? -6.791 0.680 27.057 1.00 84.00 124 LYS A O 1
ATOM 1002 N N . GLU A 1 125 ? -6.092 2.822 27.180 1.00 80.69 125 GLU A N 1
ATOM 1003 C CA . GLU A 1 125 ? -4.664 2.592 27.405 1.00 80.69 125 GLU A CA 1
ATOM 1004 C C . GLU A 1 125 ? -4.170 3.449 28.585 1.00 80.69 125 GLU A C 1
ATOM 1006 O O . GLU A 1 125 ? -4.963 4.110 29.256 1.00 80.69 125 GLU A O 1
ATOM 1011 N N . GLU A 1 126 ? -2.859 3.456 28.833 1.00 73.19 126 GLU A N 1
ATOM 1012 C CA . GLU A 1 126 ? -2.225 4.224 29.914 1.00 73.19 126 GLU A CA 1
ATOM 1013 C C . GLU A 1 126 ? -2.512 5.736 29.846 1.00 73.19 126 GLU A C 1
ATOM 1015 O O . GLU A 1 126 ? -2.696 6.376 30.880 1.00 73.19 126 GLU A O 1
ATOM 1020 N N . TYR A 1 127 ? -2.603 6.304 28.641 1.00 69.81 127 TYR A N 1
ATOM 1021 C CA . TYR A 1 127 ? -2.676 7.753 28.422 1.00 69.81 127 TYR A CA 1
ATOM 1022 C C . TYR A 1 127 ? -4.051 8.265 27.984 1.00 69.81 127 TYR A C 1
ATOM 1024 O O . TYR A 1 127 ? -4.233 9.471 27.808 1.00 69.81 127 TYR A O 1
ATOM 1032 N N . GLY A 1 128 ? -5.045 7.388 27.820 1.00 74.19 128 GLY A N 1
ATOM 1033 C CA . GLY A 1 128 ? -6.361 7.824 27.372 1.00 74.19 128 GLY A CA 1
ATOM 1034 C C . GLY A 1 128 ? -7.363 6.711 27.112 1.00 74.19 128 GLY A C 1
ATOM 1035 O O . GLY A 1 128 ? -7.090 5.523 27.263 1.00 74.19 128 GLY A O 1
ATOM 1036 N N . SER A 1 129 ? -8.562 7.126 26.703 1.00 80.25 129 SER A N 1
ATOM 1037 C CA . SER A 1 129 ? -9.629 6.222 26.276 1.00 80.25 129 SER A CA 1
ATOM 1038 C C . SER A 1 129 ? -10.336 6.772 25.043 1.00 80.25 129 SER A C 1
ATOM 1040 O O . SER A 1 129 ? -10.398 7.988 24.854 1.00 80.25 129 SER A O 1
ATOM 1042 N N . PHE A 1 130 ? -10.899 5.885 24.233 1.00 73.19 130 PHE A N 1
ATOM 1043 C CA . PHE A 1 130 ? -11.775 6.233 23.120 1.00 73.19 130 PHE A CA 1
ATOM 1044 C C . PHE A 1 130 ? -12.933 5.248 23.022 1.00 73.19 130 PHE A C 1
ATOM 1046 O O . PHE A 1 130 ? -12.887 4.152 23.576 1.00 73.19 130 PHE A O 1
ATOM 1053 N N . GLU A 1 131 ? -13.980 5.632 22.305 1.00 80.50 131 GLU A N 1
ATOM 1054 C CA . GLU A 1 131 ? -15.126 4.769 22.038 1.00 80.50 131 GLU A CA 1
ATOM 1055 C C . GLU A 1 131 ? -15.173 4.416 20.552 1.00 80.50 131 GLU A C 1
ATOM 1057 O O . GLU A 1 131 ? -15.053 5.298 19.700 1.00 80.50 131 GLU A O 1
ATOM 1062 N N . LEU A 1 132 ? -15.334 3.126 20.246 1.00 77.00 132 LEU A N 1
ATOM 1063 C CA . LEU A 1 132 ? -15.629 2.656 18.895 1.00 77.00 132 LEU A CA 1
ATOM 1064 C C . LEU A 1 132 ? -17.134 2.499 18.748 1.00 77.00 132 LEU A C 1
ATOM 1066 O O . LEU A 1 132 ? -17.742 1.642 19.399 1.00 77.00 132 LEU A O 1
ATOM 1070 N N . VAL A 1 133 ? -17.716 3.306 17.859 1.00 78.75 133 VAL A N 1
ATOM 1071 C CA . VAL A 1 133 ? -19.137 3.232 17.519 1.00 78.75 133 VAL A CA 1
ATOM 1072 C C . VAL A 1 133 ? -19.302 2.845 16.058 1.00 78.75 133 VAL A C 1
ATOM 1074 O O . VAL A 1 133 ? -19.040 3.634 15.154 1.00 78.75 133 VAL A O 1
ATOM 1077 N N . PHE A 1 134 ? -19.765 1.623 15.818 1.00 75.44 134 PHE A N 1
ATOM 1078 C CA . PHE A 1 134 ? -19.992 1.110 14.474 1.00 75.44 134 PHE A CA 1
ATOM 1079 C C . PHE A 1 134 ? -21.432 1.370 14.017 1.00 75.44 134 PHE A C 1
ATOM 1081 O O . PHE A 1 134 ? -22.403 1.010 14.683 1.00 75.44 134 PHE A O 1
ATOM 1088 N N . ARG A 1 135 ? -21.581 1.968 12.834 1.00 75.00 135 ARG A N 1
ATOM 1089 C CA . ARG A 1 135 ? -22.852 2.183 12.137 1.00 75.00 135 ARG A CA 1
ATOM 1090 C C . ARG A 1 135 ? -22.748 1.590 10.735 1.00 75.00 135 ARG A C 1
ATOM 1092 O O . ARG A 1 135 ? -22.234 2.232 9.821 1.00 75.00 135 ARG A O 1
ATOM 1099 N N . LYS A 1 136 ? -23.254 0.365 10.556 1.00 72.25 136 LYS A N 1
ATOM 1100 C CA . LYS A 1 136 ? -23.125 -0.407 9.304 1.00 72.25 136 LYS A CA 1
ATOM 1101 C C . LYS A 1 136 ? -21.650 -0.555 8.894 1.00 72.25 136 LYS A C 1
ATOM 1103 O O . LYS A 1 136 ? -20.869 -1.119 9.647 1.00 72.25 136 LYS A O 1
ATOM 1108 N N . ASP A 1 137 ? -21.273 -0.027 7.733 1.00 62.12 137 ASP A N 1
ATOM 1109 C CA . ASP A 1 137 ? -19.919 -0.008 7.185 1.00 62.12 137 ASP A CA 1
ATOM 1110 C C . ASP A 1 137 ? -19.136 1.256 7.580 1.00 62.12 137 ASP A C 1
ATOM 1112 O O . ASP A 1 137 ? -18.168 1.613 6.912 1.00 62.12 137 ASP A O 1
ATOM 1116 N N . THR A 1 138 ? -19.537 1.954 8.648 1.00 67.25 138 THR A N 1
ATOM 1117 C CA . THR A 1 138 ? -18.857 3.163 9.130 1.00 67.25 138 THR A CA 1
ATOM 1118 C C . THR A 1 138 ? -18.532 3.099 10.618 1.00 67.25 138 THR A C 1
ATOM 1120 O O . THR A 1 138 ? -19.295 2.549 11.408 1.00 67.25 138 THR A O 1
ATOM 1123 N N . LEU A 1 139 ? -17.380 3.641 10.995 1.00 73.31 139 LEU A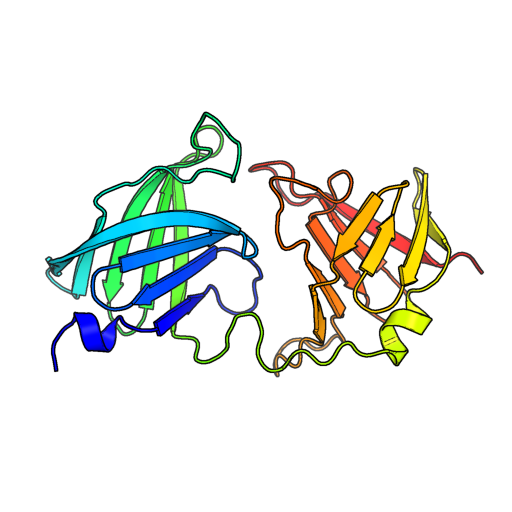 N 1
ATOM 1124 C CA . LEU A 1 139 ? -16.889 3.796 12.357 1.00 73.31 139 LEU A CA 1
ATOM 1125 C C . LEU A 1 139 ? -16.932 5.282 12.707 1.00 73.31 139 LEU A C 1
ATOM 1127 O O . LEU A 1 139 ? -16.351 6.100 11.996 1.00 73.31 139 LEU A O 1
ATOM 1131 N N . GLU A 1 140 ? -17.586 5.627 13.809 1.00 72.06 140 GLU A N 1
ATOM 1132 C CA . GLU A 1 140 ? -17.426 6.926 14.446 1.00 72.06 140 GLU A CA 1
ATOM 1133 C C . GLU A 1 140 ? -16.308 6.852 15.484 1.00 72.06 140 GLU A C 1
ATOM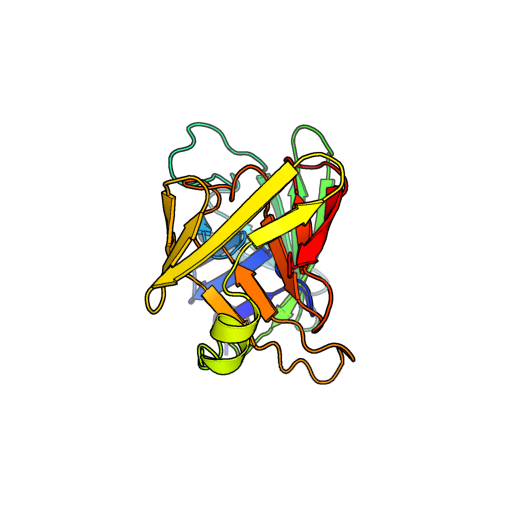 1135 O O . GLU A 1 140 ? -16.348 6.027 16.397 1.00 72.06 140 GLU A O 1
ATOM 1140 N N . LEU A 1 141 ? -15.306 7.716 15.331 1.00 67.81 141 LEU A N 1
ATOM 1141 C CA . LEU A 1 141 ? -14.171 7.824 16.241 1.00 67.81 141 LEU A CA 1
ATOM 1142 C C . LEU A 1 141 ? -13.770 9.301 16.368 1.00 67.81 141 LEU A C 1
ATOM 1144 O O . LEU A 1 141 ? -13.570 9.985 15.363 1.00 67.81 141 LEU A O 1
ATOM 1148 N N . PHE A 1 142 ? -13.690 9.804 17.607 1.00 64.06 142 PHE A N 1
ATOM 1149 C CA . PHE A 1 142 ? -13.349 11.202 17.935 1.00 64.06 142 PHE A CA 1
ATOM 1150 C C . PHE A 1 142 ? -14.157 12.261 17.148 1.00 64.06 142 PHE A C 1
ATOM 1152 O O . PHE A 1 142 ? -13.631 13.295 16.738 1.00 64.06 142 PHE A O 1
ATOM 1159 N N . GLY A 1 143 ? -15.448 12.003 16.915 1.00 63.44 143 GLY A N 1
ATOM 1160 C CA . GLY A 1 143 ? -16.338 12.921 16.192 1.00 63.44 143 GLY A CA 1
ATOM 1161 C C . GLY A 1 143 ? -16.203 12.891 14.664 1.00 63.44 143 GLY A C 1
ATOM 1162 O O . GLY A 1 143 ? -16.800 13.729 13.991 1.00 63.44 143 GLY A O 1
ATOM 1163 N N . LYS A 1 144 ? -15.447 11.938 14.100 1.00 63.78 144 LYS A N 1
ATOM 1164 C CA . LYS A 1 144 ? -15.345 11.702 12.651 1.00 63.78 144 LYS A CA 1
ATOM 1165 C C . LYS A 1 144 ? -16.000 10.383 12.261 1.00 63.78 144 LYS A C 1
ATOM 1167 O O . LYS A 1 144 ? -15.920 9.420 13.014 1.00 63.78 144 LYS A O 1
ATOM 1172 N N . THR A 1 145 ? -16.584 10.333 11.064 1.00 70.06 145 THR A N 1
ATOM 1173 C CA . THR A 1 145 ? -17.154 9.113 10.470 1.00 70.06 145 THR A CA 1
ATOM 1174 C C . THR A 1 145 ? -16.221 8.575 9.390 1.00 70.06 145 THR A C 1
ATOM 1176 O O . THR A 1 145 ? -15.925 9.267 8.417 1.00 70.06 145 THR A O 1
ATOM 1179 N N . ILE A 1 146 ? -15.775 7.334 9.554 1.00 66.00 146 ILE A N 1
ATOM 1180 C CA . ILE A 1 146 ? -14.768 6.678 8.717 1.00 66.00 146 ILE A CA 1
ATOM 1181 C C . ILE A 1 146 ? -15.388 5.431 8.106 1.00 66.00 146 ILE A C 1
ATOM 1183 O O . ILE A 1 146 ? -16.057 4.667 8.796 1.00 66.00 146 ILE A O 1
ATOM 1187 N N . LYS A 1 147 ? -15.183 5.205 6.807 1.00 59.97 147 LYS A N 1
ATOM 1188 C CA . LYS A 1 147 ? -15.664 3.981 6.163 1.00 59.97 147 LYS A CA 1
ATOM 1189 C C . LYS A 1 147 ? -14.788 2.803 6.589 1.00 59.97 147 LYS A C 1
ATOM 1191 O O . LYS A 1 147 ? -13.573 2.840 6.428 1.00 59.97 147 LYS A O 1
ATOM 1196 N N . ILE A 1 148 ? -15.409 1.756 7.118 1.00 58.41 148 ILE A N 1
ATOM 1197 C CA . ILE A 1 148 ? -14.720 0.571 7.614 1.00 58.41 148 ILE A CA 1
ATOM 1198 C C . ILE A 1 148 ? -14.400 -0.335 6.438 1.00 58.41 148 ILE A C 1
ATOM 1200 O O . ILE A 1 148 ? -15.274 -0.934 5.812 1.00 58.41 148 ILE A O 1
ATOM 1204 N N . HIS A 1 149 ? -13.112 -0.508 6.206 1.00 53.62 149 HIS A N 1
ATOM 1205 C CA . HIS A 1 149 ? -12.592 -1.562 5.359 1.00 53.62 149 HIS A CA 1
ATOM 1206 C C . HIS A 1 149 ? -12.154 -2.719 6.256 1.00 53.62 149 HIS A C 1
ATOM 1208 O O . HIS A 1 149 ? -10.966 -2.906 6.503 1.00 53.62 149 HIS A O 1
ATOM 1214 N N . ALA A 1 150 ? -13.142 -3.432 6.800 1.00 49.47 150 ALA A N 1
ATOM 1215 C CA . ALA A 1 150 ? -12.946 -4.538 7.728 1.00 49.47 150 ALA A CA 1
ATOM 1216 C C . ALA A 1 150 ? -12.447 -5.763 6.969 1.00 49.47 150 ALA A C 1
ATOM 1218 O O . ALA A 1 150 ? -13.173 -6.346 6.167 1.00 49.47 150 ALA A O 1
ATOM 1219 N N . LEU A 1 151 ? -11.211 -6.150 7.237 1.00 48.97 151 LEU A N 1
ATOM 1220 C CA . LEU A 1 151 ? -10.637 -7.402 6.776 1.00 48.97 151 LEU A CA 1
ATOM 1221 C C . LEU A 1 151 ? -10.845 -8.461 7.858 1.00 48.97 151 LEU A C 1
ATOM 1223 O O . LEU A 1 151 ? -10.334 -8.314 8.966 1.00 48.97 151 LEU A O 1
ATOM 1227 N N . HIS A 1 152 ? -11.560 -9.534 7.522 1.00 43.56 152 HIS A N 1
ATOM 1228 C CA . HIS A 1 152 ? -11.333 -10.817 8.177 1.00 43.56 152 HIS A CA 1
ATOM 1229 C C . HIS A 1 152 ? -10.199 -11.493 7.414 1.00 43.56 152 HIS A C 1
ATOM 1231 O O . HIS A 1 152 ? -10.397 -12.017 6.315 1.00 43.56 152 HIS A O 1
ATOM 1237 N N . SER A 1 153 ? -8.988 -11.410 7.951 1.00 39.19 153 SER A N 1
ATOM 1238 C CA . SER A 1 153 ? -7.851 -12.068 7.332 1.00 39.19 153 SER A CA 1
ATOM 1239 C C . SER A 1 153 ? -7.931 -13.576 7.585 1.00 39.19 153 SER A C 1
ATOM 1241 O O . SER A 1 153 ? -7.611 -14.048 8.670 1.00 39.19 153 SER A O 1
ATOM 1243 N N . ASN A 1 154 ? -8.344 -14.342 6.572 1.00 37.00 154 ASN A N 1
ATOM 1244 C CA . ASN A 1 154 ? -8.157 -15.797 6.524 1.00 37.00 154 ASN A CA 1
ATOM 1245 C C . ASN A 1 154 ? -6.790 -16.154 5.907 1.00 37.00 154 ASN A C 1
ATOM 1247 O O . ASN A 1 154 ? -6.705 -17.101 5.125 1.00 37.00 154 ASN A O 1
ATOM 1251 N N . TYR A 1 155 ? -5.716 -15.394 6.170 1.00 35.53 155 TYR A N 1
ATOM 1252 C CA . TYR A 1 155 ? -4.389 -15.869 5.766 1.00 35.53 155 TYR A CA 1
ATOM 1253 C C . TYR A 1 155 ? -4.129 -17.196 6.493 1.00 35.53 155 TYR A C 1
ATOM 1255 O O . TYR A 1 155 ? -4.077 -17.228 7.719 1.00 35.53 155 TYR A O 1
ATOM 1263 N N . GLU A 1 156 ? -3.936 -18.283 5.736 1.00 35.16 156 GLU A N 1
ATOM 1264 C CA . GLU A 1 156 ? -3.668 -19.648 6.234 1.00 35.16 156 GLU A CA 1
ATOM 1265 C C . GLU A 1 156 ? -2.452 -19.750 7.183 1.00 35.16 156 GLU A C 1
ATOM 1267 O O . GLU A 1 156 ? -2.158 -20.823 7.708 1.00 35.16 156 GLU A O 1
ATOM 1272 N N . HIS A 1 157 ? -1.709 -18.659 7.391 1.00 38.19 157 HIS A N 1
ATOM 1273 C CA . HIS A 1 157 ? -0.426 -18.634 8.091 1.00 38.19 157 HIS A CA 1
ATOM 1274 C C . HIS A 1 157 ? -0.339 -17.618 9.241 1.00 38.19 157 HIS A C 1
ATOM 1276 O O . HIS A 1 157 ? 0.706 -17.539 9.881 1.00 38.19 157 HIS A O 1
ATOM 1282 N N . THR A 1 158 ? -1.401 -16.861 9.542 1.00 37.81 158 THR A N 1
ATOM 1283 C CA . THR A 1 158 ? -1.481 -16.070 10.784 1.00 37.81 158 THR A CA 1
ATOM 1284 C C . THR A 1 158 ? -2.275 -16.857 11.829 1.00 37.81 158 THR A C 1
ATOM 1286 O O . THR A 1 158 ? -3.458 -17.108 11.607 1.00 37.81 158 THR A O 1
ATOM 1289 N N . PRO A 1 159 ? -1.659 -17.275 12.953 1.00 36.78 159 PRO A N 1
ATOM 1290 C CA . PRO A 1 159 ? -2.324 -18.090 13.975 1.00 36.78 159 PRO A CA 1
ATOM 1291 C C . PRO A 1 159 ? -3.401 -17.335 14.780 1.00 36.78 159 PRO A C 1
ATOM 1293 O O . PRO A 1 159 ? -4.172 -17.965 15.500 1.00 36.78 159 PRO A O 1
ATOM 1296 N N . GLU A 1 160 ? -3.480 -16.007 14.657 1.00 42.69 160 GLU A N 1
ATOM 1297 C CA . GLU A 1 160 ? -4.418 -15.148 15.387 1.00 42.69 160 GLU A CA 1
ATOM 1298 C C . GLU A 1 160 ? -5.559 -14.670 14.472 1.00 42.69 160 GLU A C 1
ATOM 1300 O O . GLU A 1 160 ? -5.368 -14.427 13.278 1.00 42.69 160 GLU A O 1
ATOM 1305 N N . ARG A 1 161 ? -6.769 -14.531 15.032 1.00 49.50 161 ARG A N 1
ATOM 1306 C CA . ARG A 1 161 ? -7.945 -13.992 14.331 1.00 49.50 161 ARG A CA 1
ATOM 1307 C C . ARG A 1 161 ? -7.775 -12.492 14.112 1.00 49.50 161 ARG A C 1
ATOM 1309 O O . ARG A 1 161 ? -8.334 -11.701 14.854 1.00 49.50 161 ARG A O 1
ATOM 1316 N N . GLU A 1 162 ? -7.011 -12.088 13.107 1.00 50.47 162 GLU A N 1
ATOM 1317 C CA . GLU A 1 162 ? -6.770 -10.669 12.860 1.00 50.47 162 GLU A CA 1
ATOM 1318 C C . GLU A 1 162 ? -7.983 -10.008 12.190 1.00 50.47 162 GLU A C 1
ATOM 1320 O O . GLU A 1 162 ? -8.267 -10.212 11.004 1.00 50.47 162 GLU A O 1
ATOM 1325 N N . PHE A 1 163 ? -8.687 -9.172 12.952 1.00 52.03 163 PHE A N 1
ATOM 1326 C CA . PHE A 1 163 ? -9.561 -8.155 12.381 1.00 52.03 163 PHE A CA 1
ATOM 1327 C C . PHE A 1 163 ? -8.758 -6.897 12.111 1.00 52.03 163 PHE A C 1
ATOM 1329 O O . PHE A 1 163 ? -8.083 -6.407 13.014 1.00 52.03 163 PHE A O 1
ATOM 1336 N N . LEU A 1 164 ? -8.863 -6.362 10.898 1.00 51.28 164 LEU A N 1
ATOM 1337 C CA . LEU A 1 164 ? -8.189 -5.128 10.534 1.00 51.28 164 LEU A CA 1
ATOM 1338 C C . LEU A 1 164 ? -9.167 -4.060 10.058 1.00 51.28 164 LEU A C 1
ATOM 1340 O O . LEU A 1 164 ? -9.879 -4.258 9.076 1.00 51.28 164 LEU A O 1
ATOM 1344 N N . ILE A 1 165 ? -9.125 -2.900 10.714 1.00 53.44 165 ILE A N 1
ATOM 1345 C CA . ILE A 1 165 ? -9.745 -1.663 10.227 1.00 53.44 165 ILE A CA 1
ATOM 1346 C C . ILE A 1 165 ? -8.694 -0.907 9.419 1.00 53.44 165 ILE A C 1
ATOM 1348 O O . ILE A 1 165 ? -7.689 -0.462 9.972 1.00 53.44 165 ILE A O 1
ATOM 1352 N N . VAL A 1 166 ? -8.923 -0.775 8.113 1.00 52.72 166 VAL A N 1
ATOM 1353 C CA . VAL A 1 166 ? -8.113 0.079 7.233 1.00 52.72 166 VAL A CA 1
ATOM 1354 C C . VAL A 1 166 ? -8.893 1.356 6.932 1.00 52.72 166 VAL A C 1
ATOM 1356 O O . VAL A 1 166 ? -10.067 1.287 6.572 1.00 52.72 166 VAL A O 1
ATOM 1359 N N . ASP A 1 167 ? -8.251 2.516 7.041 1.00 51.44 167 ASP A N 1
ATOM 1360 C CA . ASP A 1 167 ? -8.753 3.721 6.381 1.00 51.44 167 ASP A CA 1
A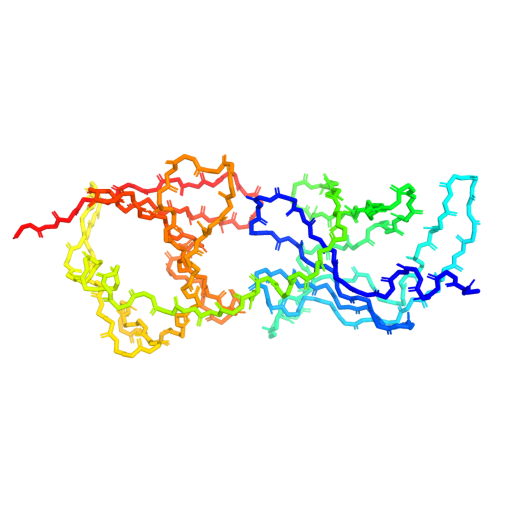TOM 1361 C C . ASP A 1 167 ? -8.354 3.668 4.898 1.00 51.44 167 ASP A C 1
ATOM 1363 O O . ASP A 1 167 ? -7.184 3.450 4.574 1.00 51.44 167 ASP A O 1
ATOM 1367 N N . ALA A 1 168 ? -9.318 3.822 3.988 1.00 46.47 168 ALA A N 1
ATOM 1368 C CA . ALA A 1 168 ? -9.050 3.812 2.550 1.00 46.47 168 ALA A CA 1
ATOM 1369 C C . ALA A 1 168 ? -8.306 5.061 2.059 1.00 46.47 168 ALA A C 1
ATOM 1371 O O . ALA A 1 168 ? -7.747 5.029 0.958 1.00 46.47 168 ALA A O 1
ATOM 1372 N N . ASP A 1 169 ? -8.307 6.151 2.832 1.00 48.91 169 ASP A N 1
ATOM 1373 C CA . ASP A 1 169 ? -7.666 7.408 2.460 1.00 48.91 169 ASP A CA 1
ATOM 1374 C C . ASP A 1 169 ? -6.829 8.003 3.602 1.00 48.91 169 ASP A C 1
ATOM 1376 O O . ASP A 1 169 ? -7.277 8.942 4.271 1.00 48.91 169 ASP A O 1
ATOM 1380 N N . PRO A 1 170 ? -5.584 7.512 3.809 1.00 48.34 170 PRO A N 1
ATOM 1381 C CA . PRO A 1 170 ? -4.705 8.035 4.851 1.00 48.34 170 PRO A CA 1
ATOM 1382 C C . PRO A 1 170 ? -4.384 9.526 4.665 1.00 48.34 170 PRO A C 1
ATOM 1384 O O . PRO A 1 170 ? -3.934 10.158 5.612 1.00 48.34 170 PRO A O 1
ATOM 1387 N N . SER A 1 171 ? -4.630 10.120 3.485 1.00 47.25 171 SER A N 1
ATOM 1388 C CA . SER A 1 171 ? -4.425 11.558 3.274 1.00 47.25 171 SER A CA 1
ATOM 1389 C C . SER A 1 171 ? -5.565 12.429 3.789 1.00 47.25 171 SER A C 1
ATOM 1391 O O . SER A 1 171 ? -5.381 13.629 3.995 1.00 47.25 171 SER A O 1
ATOM 1393 N N . LYS A 1 172 ? -6.754 11.851 3.973 1.00 47.72 172 LYS A N 1
ATOM 1394 C CA . LYS A 1 172 ? -7.910 12.564 4.520 1.00 47.72 172 LYS A CA 1
ATOM 1395 C C . LYS A 1 172 ? -8.021 12.374 6.017 1.00 47.72 172 LYS A C 1
ATOM 1397 O O . LYS A 1 172 ? -8.369 13.319 6.726 1.00 47.72 172 LYS A O 1
ATOM 1402 N N . TYR A 1 173 ? -7.743 11.161 6.480 1.00 50.34 173 TYR A N 1
ATOM 1403 C CA . TYR A 1 173 ? -7.913 10.780 7.867 1.00 50.34 173 TYR A CA 1
ATOM 1404 C C . TYR A 1 173 ? -6.833 9.753 8.227 1.00 50.34 173 TYR A C 1
ATOM 1406 O O . TYR A 1 173 ? -6.956 8.562 7.976 1.00 50.34 173 TYR A O 1
ATOM 1414 N N . GLU A 1 174 ? -5.754 10.198 8.864 1.00 48.56 174 GLU A N 1
ATOM 1415 C CA . GLU A 1 174 ? -5.113 9.318 9.837 1.00 48.56 174 GLU A CA 1
ATOM 1416 C C . GLU A 1 174 ? -6.130 9.151 10.975 1.00 48.56 174 GLU A C 1
ATOM 1418 O O . GLU A 1 174 ? -6.760 10.142 11.369 1.00 48.56 174 GLU A O 1
ATOM 1423 N N . LEU A 1 175 ? -6.342 7.936 11.496 1.00 49.62 175 LEU A N 1
ATOM 1424 C CA . LEU A 1 175 ? -7.214 7.696 12.657 1.00 49.62 175 LEU A CA 1
ATOM 1425 C C . LEU A 1 175 ? -6.546 8.290 13.912 1.00 49.62 175 LEU A C 1
ATOM 1427 O O . LEU A 1 175 ? -6.138 7.569 14.813 1.00 49.62 175 LEU A O 1
ATOM 1431 N N . TYR A 1 176 ? -6.358 9.611 13.948 1.00 49.00 176 TYR A N 1
ATOM 1432 C CA . TYR A 1 176 ? -5.622 10.328 14.987 1.00 49.00 176 TYR A CA 1
ATOM 1433 C C . TYR A 1 176 ? -4.244 9.689 15.243 1.00 49.00 176 TYR A C 1
ATOM 1435 O O . TYR A 1 176 ? -3.892 9.349 16.367 1.00 49.00 176 TYR A O 1
ATOM 1443 N N . GLY A 1 177 ? -3.499 9.457 14.156 1.00 50.97 177 GLY A N 1
ATOM 1444 C CA . GLY A 1 177 ? -2.211 8.762 14.146 1.00 50.97 177 GLY A CA 1
ATOM 1445 C C . GLY A 1 177 ? -2.319 7.235 14.071 1.00 50.97 177 GLY A C 1
ATOM 1446 O O . GLY A 1 177 ? -1.381 6.584 13.627 1.00 50.97 177 GLY A O 1
ATOM 1447 N N . MET A 1 178 ? -3.460 6.622 14.395 1.00 53.84 178 MET A N 1
ATOM 1448 C CA . MET A 1 178 ? -3.642 5.179 14.223 1.00 53.84 178 MET A CA 1
ATOM 1449 C C . MET A 1 178 ? -3.736 4.818 12.737 1.00 53.84 178 MET A C 1
ATOM 1451 O O . MET A 1 178 ? -4.396 5.465 11.928 1.00 53.84 178 MET A O 1
ATOM 1455 N N . THR A 1 179 ? -3.021 3.774 12.360 1.00 54.06 179 THR A N 1
ATOM 1456 C CA . THR A 1 179 ? -2.842 3.335 10.977 1.00 54.06 179 THR A CA 1
ATOM 1457 C C . THR A 1 179 ? -3.487 1.971 10.742 1.00 54.06 179 THR A C 1
ATOM 1459 O O . THR A 1 179 ? -3.976 1.687 9.648 1.00 54.06 179 THR A O 1
ATOM 1462 N N . ARG A 1 180 ? -3.453 1.115 11.763 1.00 62.03 180 ARG A N 1
ATOM 1463 C CA . ARG A 1 180 ? -3.961 -0.253 11.744 1.00 62.03 180 ARG A CA 1
ATOM 1464 C C . ARG A 1 180 ? -4.462 -0.574 13.138 1.00 62.03 180 ARG A C 1
ATOM 1466 O O . ARG A 1 180 ? -3.754 -0.308 14.097 1.00 62.03 180 ARG A O 1
ATOM 1473 N N . LEU A 1 181 ? -5.641 -1.178 13.219 1.00 62.81 181 LEU A N 1
ATOM 1474 C CA . LEU A 1 181 ? -6.173 -1.781 14.438 1.00 62.81 181 LEU A CA 1
ATOM 1475 C C . LEU A 1 181 ? -6.257 -3.291 14.231 1.00 62.81 181 LEU A C 1
ATOM 1477 O O . LEU A 1 181 ? -6.915 -3.710 13.287 1.00 62.81 181 LEU A O 1
ATOM 1481 N N . THR A 1 182 ? -5.594 -4.073 15.081 1.00 66.50 182 THR A N 1
ATOM 1482 C CA . THR A 1 182 ? -5.638 -5.539 15.131 1.00 66.50 182 THR A CA 1
ATOM 1483 C C . THR A 1 182 ? -6.324 -5.965 16.424 1.00 66.50 182 THR A C 1
ATOM 1485 O O . THR A 1 182 ? -5.945 -5.505 17.496 1.00 66.50 182 THR A O 1
ATOM 1488 N N . TYR A 1 183 ? -7.306 -6.855 16.343 1.00 66.81 183 TYR A N 1
ATOM 1489 C CA . TYR A 1 183 ? -8.001 -7.408 17.508 1.00 66.81 183 TYR A CA 1
ATOM 1490 C C . TYR A 1 183 ? -7.742 -8.905 17.620 1.00 66.81 183 TYR A C 1
ATOM 1492 O O . TYR A 1 183 ? -7.820 -9.584 16.603 1.00 66.81 183 TYR A O 1
ATOM 1500 N N . ASP A 1 184 ? -7.445 -9.400 18.823 1.00 67.44 184 ASP A N 1
ATOM 1501 C CA . ASP A 1 184 ? -7.164 -10.822 19.088 1.00 67.44 184 ASP A CA 1
ATOM 1502 C C . ASP A 1 184 ? -8.230 -11.526 19.956 1.00 67.44 184 ASP A C 1
ATOM 1504 O O . ASP A 1 184 ? -8.148 -12.735 20.173 1.00 67.44 184 ASP A O 1
ATOM 1508 N N . GLY A 1 185 ? -9.261 -10.799 20.407 1.00 67.25 185 GLY A N 1
ATOM 1509 C CA . GLY A 1 185 ? -10.307 -11.294 21.312 1.00 67.25 185 GLY A CA 1
ATOM 1510 C C . GLY A 1 185 ? -10.343 -10.544 22.646 1.00 67.25 185 GLY A C 1
ATOM 1511 O O . GLY A 1 185 ? -11.412 -10.130 23.095 1.00 67.25 185 GLY A O 1
ATOM 1512 N N . ASP A 1 186 ? -9.179 -10.263 23.221 1.00 69.00 186 ASP A N 1
ATOM 1513 C CA . ASP A 1 186 ? -9.070 -9.593 24.526 1.00 69.00 186 ASP A CA 1
ATOM 1514 C C . ASP A 1 186 ? -8.408 -8.215 24.415 1.00 69.00 186 ASP A C 1
ATOM 1516 O O . ASP A 1 186 ? -8.631 -7.328 25.245 1.00 69.00 186 ASP A O 1
ATOM 1520 N N . THR A 1 187 ? -7.637 -8.015 23.348 1.00 72.69 187 THR A N 1
ATOM 1521 C CA . THR A 1 187 ? -6.772 -6.859 23.172 1.00 72.69 187 THR A CA 1
ATOM 1522 C C . THR A 1 187 ? -7.009 -6.219 21.817 1.00 72.69 187 THR A C 1
ATOM 1524 O O . THR A 1 187 ? -7.076 -6.895 20.789 1.00 72.69 187 THR A O 1
ATOM 1527 N N . LEU A 1 188 ? -7.082 -4.890 21.805 1.00 74.06 188 LEU A N 1
ATOM 1528 C CA . LEU A 1 188 ? -7.045 -4.107 20.579 1.00 74.06 188 LEU A CA 1
ATOM 1529 C C . LEU A 1 188 ? -5.658 -3.480 20.466 1.00 74.06 188 LEU A C 1
ATOM 1531 O O . LEU A 1 188 ? -5.288 -2.609 21.247 1.00 74.06 188 LEU A O 1
ATOM 1535 N N . ARG A 1 189 ? -4.869 -3.939 19.503 1.00 72.62 189 ARG A N 1
ATOM 1536 C CA . ARG A 1 189 ? -3.547 -3.395 19.196 1.00 72.62 189 ARG A CA 1
ATOM 1537 C C . ARG A 1 189 ? -3.704 -2.375 18.086 1.00 72.62 189 ARG A C 1
ATOM 1539 O O . ARG A 1 189 ? -4.298 -2.674 17.056 1.00 72.62 189 ARG A O 1
ATOM 1546 N N . SER A 1 190 ? -3.161 -1.186 18.269 1.00 66.94 190 SER A N 1
ATOM 1547 C CA . SER A 1 190 ? -3.042 -0.201 17.206 1.00 66.94 190 SER A CA 1
ATOM 1548 C C . SER A 1 190 ? -1.584 0.003 16.861 1.00 66.94 190 SER A C 1
ATOM 1550 O O . SER A 1 190 ? -0.739 -0.005 17.753 1.00 66.94 190 SER A O 1
ATOM 1552 N N . SER A 1 191 ? -1.281 0.230 15.591 1.00 60.47 191 SER A N 1
ATOM 1553 C CA . SER A 1 191 ? -0.010 0.834 15.219 1.00 60.47 191 SER A CA 1
ATOM 1554 C C . SER A 1 191 ? -0.248 2.250 14.733 1.00 60.47 191 SER A C 1
ATOM 1556 O O . SER A 1 191 ? -1.116 2.496 13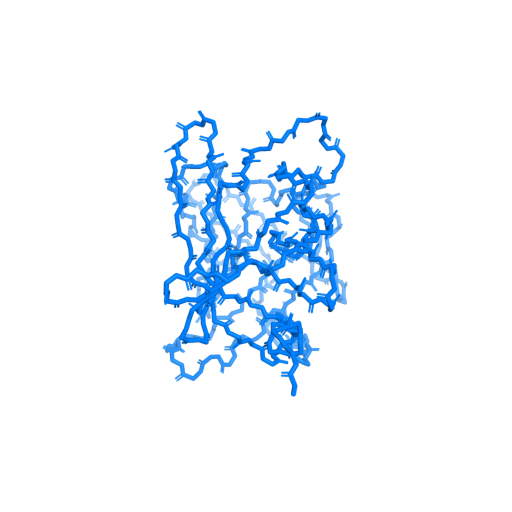.896 1.00 60.47 191 SER A O 1
ATOM 1558 N N . MET A 1 192 ? 0.524 3.187 15.267 1.00 54.12 192 MET A N 1
ATOM 1559 C CA . MET A 1 192 ? 0.659 4.532 14.744 1.00 54.12 192 MET A CA 1
ATOM 1560 C C . MET A 1 192 ? 1.922 4.580 13.895 1.00 54.12 192 MET A C 1
ATOM 1562 O O . MET A 1 192 ? 3.024 4.339 14.382 1.00 54.12 192 MET A O 1
ATOM 1566 N N . ILE A 1 193 ? 1.745 4.838 12.602 1.00 51.47 193 ILE A N 1
ATOM 1567 C CA . ILE A 1 193 ? 2.851 5.016 11.665 1.00 51.47 193 ILE A CA 1
ATOM 1568 C C . ILE A 1 193 ? 2.903 6.502 11.345 1.00 51.47 193 ILE A C 1
ATOM 1570 O O . ILE A 1 193 ? 2.125 6.986 10.526 1.00 51.47 193 ILE A O 1
ATOM 1574 N N . ILE A 1 194 ? 3.789 7.213 12.039 1.00 46.72 194 ILE A N 1
ATOM 1575 C CA . ILE A 1 194 ? 4.112 8.608 11.745 1.00 46.72 194 ILE A CA 1
ATOM 1576 C C . ILE A 1 194 ? 5.215 8.582 10.692 1.00 46.72 194 ILE A C 1
ATOM 1578 O O . ILE A 1 194 ? 6.361 8.272 11.018 1.00 46.72 194 ILE A O 1
ATOM 1582 N N . CYS A 1 195 ? 4.878 8.896 9.441 1.00 51.59 195 CYS A N 1
ATOM 1583 C CA . CYS A 1 195 ? 5.840 8.929 8.335 1.00 51.59 195 CYS A CA 1
ATOM 1584 C C . CYS A 1 195 ? 6.745 7.672 8.316 1.00 51.59 195 CYS A C 1
ATOM 1586 O O . CYS A 1 195 ? 6.245 6.548 8.361 1.00 51.59 195 CYS A O 1
ATOM 1588 N N . ASP A 1 196 ? 8.063 7.875 8.289 1.00 45.09 196 ASP A N 1
ATOM 1589 C CA . ASP A 1 196 ? 9.088 6.843 8.168 1.00 45.09 196 ASP A CA 1
ATOM 1590 C C . ASP A 1 196 ? 9.634 6.348 9.537 1.00 45.09 196 ASP A C 1
ATOM 1592 O O . ASP A 1 196 ? 10.723 5.776 9.614 1.00 45.09 196 ASP A O 1
ATOM 1596 N N . ALA A 1 197 ? 8.926 6.601 10.646 1.00 39.91 197 ALA A N 1
ATOM 1597 C CA . ALA A 1 197 ? 9.314 6.126 11.977 1.00 39.91 197 ALA A CA 1
ATOM 1598 C C . ALA A 1 197 ? 8.897 4.656 12.212 1.00 39.91 197 ALA A C 1
ATOM 1600 O O . ALA A 1 197 ? 7.900 4.197 11.642 1.00 39.91 197 ALA A O 1
ATOM 1601 N N . PRO A 1 198 ? 9.604 3.906 13.088 1.00 39.34 198 PRO A N 1
ATOM 1602 C CA . PRO A 1 198 ? 9.144 2.596 13.535 1.00 39.34 198 PRO A CA 1
ATOM 1603 C C . PRO A 1 198 ? 7.717 2.693 14.093 1.00 39.34 198 PRO A C 1
ATOM 1605 O O . PRO A 1 198 ? 7.428 3.647 14.821 1.00 39.34 198 PRO A O 1
ATOM 1608 N N . PRO A 1 199 ? 6.831 1.724 13.802 1.00 55.59 199 PRO A N 1
ATOM 1609 C CA . PRO A 1 199 ? 5.456 1.776 14.274 1.00 55.59 199 PRO A CA 1
ATOM 1610 C C . PRO A 1 199 ? 5.400 1.918 15.798 1.00 55.59 199 PRO A C 1
ATOM 1612 O O . PRO A 1 199 ? 5.955 1.096 16.532 1.00 55.59 199 PRO A O 1
ATOM 1615 N N . HIS A 1 200 ? 4.712 2.948 16.283 1.00 56.06 200 HIS A N 1
ATOM 1616 C CA . HIS A 1 200 ? 4.372 3.058 17.695 1.00 56.06 200 HIS A CA 1
ATOM 1617 C C . HIS A 1 200 ? 3.177 2.155 17.970 1.00 56.06 200 HIS A C 1
ATOM 1619 O O . HIS A 1 200 ? 2.081 2.384 17.459 1.00 56.06 200 HIS A O 1
ATOM 1625 N N . ASN A 1 201 ? 3.405 1.096 18.741 1.00 67.31 201 ASN A N 1
ATOM 1626 C CA . ASN A 1 201 ? 2.366 0.134 19.074 1.00 67.31 201 ASN A CA 1
ATOM 1627 C C . ASN A 1 201 ? 1.653 0.580 20.348 1.00 67.31 201 ASN A C 1
ATOM 1629 O O . ASN A 1 201 ? 2.280 0.712 21.395 1.00 67.31 201 ASN A O 1
ATOM 1633 N N . MET A 1 202 ? 0.347 0.783 20.246 1.00 69.75 202 MET A N 1
ATOM 1634 C CA . MET A 1 202 ? -0.535 1.061 21.374 1.00 69.75 202 MET A CA 1
ATOM 1635 C C . MET A 1 202 ? -1.382 -0.175 21.641 1.00 69.75 202 MET A C 1
ATOM 1637 O O . MET A 1 202 ? -1.836 -0.847 20.711 1.00 69.75 202 MET A O 1
ATOM 1641 N N . VAL A 1 203 ? -1.585 -0.491 22.914 1.00 80.56 203 VAL A N 1
ATOM 1642 C CA . VAL A 1 203 ? -2.320 -1.681 23.342 1.00 80.56 203 VAL A CA 1
ATOM 1643 C C . VAL A 1 203 ? -3.480 -1.227 24.210 1.00 80.56 203 VAL A C 1
ATOM 1645 O O . VAL A 1 203 ? -3.285 -0.737 25.319 1.00 80.56 203 VAL A O 1
ATOM 1648 N N . PHE A 1 204 ? -4.691 -1.397 23.695 1.00 79.19 204 PHE A N 1
ATOM 1649 C CA . PHE A 1 204 ? -5.915 -1.009 24.371 1.00 79.19 204 PHE A CA 1
ATOM 1650 C C . PHE A 1 204 ? -6.609 -2.227 24.970 1.00 79.19 204 PHE A C 1
ATOM 1652 O O . PHE A 1 204 ? -6.682 -3.302 24.367 1.00 79.19 204 PHE A O 1
ATOM 1659 N N . THR A 1 205 ? -7.185 -2.017 26.147 1.00 83.69 205 THR A N 1
ATOM 1660 C CA . THR A 1 205 ? -8.045 -2.984 26.831 1.00 83.69 205 THR A CA 1
ATOM 1661 C C . THR A 1 205 ? -9.472 -2.466 26.849 1.00 83.69 205 THR A C 1
ATOM 1663 O O . THR A 1 205 ? -9.708 -1.261 26.986 1.00 83.69 205 THR A O 1
ATOM 1666 N N . LYS A 1 206 ? -10.436 -3.370 26.683 1.00 80.81 206 LYS A N 1
ATOM 1667 C CA . LYS A 1 206 ? -11.847 -2.996 26.697 1.00 80.81 206 LYS A CA 1
ATOM 1668 C C . LYS A 1 206 ? -12.264 -2.609 28.116 1.00 80.81 206 LYS A C 1
ATOM 1670 O O . LYS A 1 206 ? -11.984 -3.335 29.072 1.00 80.81 206 LYS A O 1
ATOM 1675 N N . GLU A 1 207 ? -12.922 -1.465 28.262 1.00 80.69 207 GLU A N 1
ATOM 1676 C CA . GLU A 1 207 ? -13.564 -1.105 29.524 1.00 80.69 207 GLU A CA 1
ATOM 1677 C C . GLU A 1 207 ? -14.810 -1.980 29.715 1.00 80.69 207 GLU A C 1
ATOM 1679 O O . GLU A 1 207 ? -15.562 -2.218 28.767 1.00 80.69 207 GLU A O 1
ATOM 1684 N N . ARG A 1 208 ? -14.967 -2.526 30.925 1.00 73.50 208 ARG A N 1
ATOM 1685 C CA . ARG A 1 208 ? -16.099 -3.387 31.289 1.00 73.50 208 ARG A CA 1
ATOM 1686 C C . ARG A 1 208 ? -17.364 -2.577 31.518 1.00 73.50 208 ARG A C 1
ATOM 1688 O O . ARG A 1 208 ? -17.239 -1.480 32.104 1.00 73.50 208 ARG A O 1
#

Secondary structure (DSSP, 8-state):
--HHHHH-EEEE-TT-S-EEEEEETTEEEEEETTEEEEEEEEEEEEETTEEEEEES--EE--TT-SS-SEEEEEEEEETTEEEEEEEETTTEEEEEEEEEESS-TTSS----HHHHHHH-EEEEETTEEEEEEEETTEEEETTEEEE-EEEE---TT--S--EEEE-S-TTT--BTTEEEEEE-SSEEEEEE--TTSPPEEEEEEE--

pLDDT: mean 72.71, std 18.22, range [32.78, 97.31]